Protein AF-A0A7S1WUX8-F1 (afdb_monomer_lite)

Organism: Alexandrium catenella (NCBI:txid2925)

Sequence (246 aa):
AGARGAMVTLDRIAGTPSLVGKAGLIGLMDSGLWVPISPKTSSPGWDSFGYQMRSAMLLANTSDLASQECQEKYPGAERWKCLMGAYRLPFIRSPYFLVHSQYDIFALSMNLWGHYWSSHKLSPEDLLWAETYRKMVVRYLPEPASNSGKVVYSPAAYFHCICTVPDFWRMTADRIGLADSLRHWLTAPETESRRIYEKCEGFDCGSRAKVMVRSLRALPEAEVEEQAEPVRTNRSYASRSPAM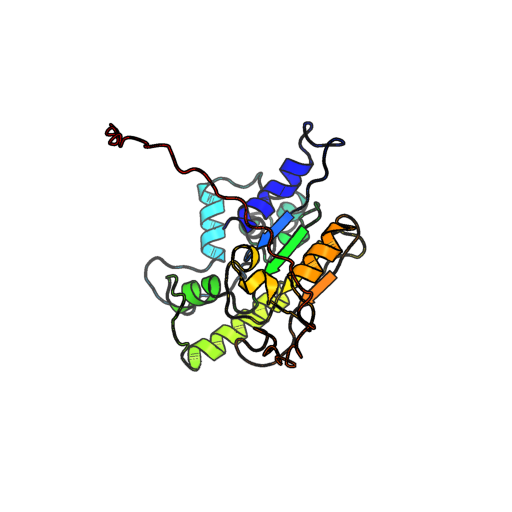WV

Foldseek 3Di:
DVLLVCLLCQLVVCPDPVDVVPHAGEAEHFQAAFFQDFFPDPPPPAGHPLVVLLVCCVPVVCLVSADPVLCVVQDDSRSSLCSHNLRVVVVRQGAYEYEHELQAQQNLCCRHHVDRDLDDDADPVSQVVSVVSSVRVVVSQDQWDAQRLYEYAYFLANYGDCVPDPQLQFADFPNDRNVNVVVVSVVPSRGDGDYTHHDDDGHRPGRGDPPPCPPPPDPPPDDPPDDDDDDDDDDDDDDDDDDDDD

InterPro domains:
  IPR004963 Pectinacetylesterase/NOTUM [PF03283] (1-189)

Radius of gyration: 22.73 Å; chains: 1; bounding box: 55×72×45 Å

Secondary structure (DSSP, 8-state):
-HHHHHHHHHHHHHT-TTTTTT----EEEES-----PPPS---TT---HHHHHHHHHHHHTGGGSS-HHHHHHS-GGGGGGGGSHHHHGGG--S-EEEE--TT-HHHHHHHHHSS--TTPPPPHHHHHHHHHHHHHHHHHS--PPTTS-EEEEE---S-S-GGGSGGGGT-EETTEEHHHHHHHHHHSTTT--EEEE----STTTTS---------------------------------PPPPP-

Structure (mmCIF, N/CA/C/O backbone):
data_AF-A0A7S1WUX8-F1
#
_entry.id   AF-A0A7S1WUX8-F1
#
loop_
_atom_site.group_PDB
_atom_site.id
_atom_site.type_symbol
_atom_site.label_atom_id
_atom_site.label_alt_id
_atom_site.label_comp_id
_atom_site.label_asym_id
_atom_site.label_entity_id
_atom_site.label_seq_id
_atom_site.pdbx_PDB_ins_code
_atom_site.Cartn_x
_atom_site.Cartn_y
_atom_site.Cartn_z
_atom_site.occupancy
_atom_site.B_iso_or_equiv
_atom_site.auth_seq_id
_atom_site.auth_comp_id
_atom_site.auth_asym_id
_atom_site.auth_atom_id
_atom_site.pdbx_PDB_model_num
ATOM 1 N N . ALA A 1 1 ? -7.435 -0.632 -5.938 1.00 89.00 1 ALA A N 1
ATOM 2 C CA . ALA A 1 1 ? -8.410 0.447 -5.629 1.00 89.00 1 ALA A CA 1
ATOM 3 C C . ALA A 1 1 ? -9.181 0.174 -4.336 1.00 89.00 1 ALA A C 1
ATOM 5 O O . ALA A 1 1 ? -9.207 1.057 -3.490 1.00 89.00 1 ALA A O 1
ATOM 6 N N . GLY A 1 2 ? -9.737 -1.033 -4.142 1.00 94.75 2 GLY A N 1
ATOM 7 C CA . GLY A 1 2 ? -10.491 -1.397 -2.930 1.00 94.75 2 GLY A CA 1
ATOM 8 C C . GLY A 1 2 ? -9.775 -1.084 -1.609 1.00 94.75 2 GLY A C 1
ATOM 9 O O . GLY A 1 2 ? -10.345 -0.405 -0.764 1.00 94.75 2 GLY A O 1
ATOM 10 N N . ALA A 1 3 ? -8.492 -1.445 -1.475 1.00 96.69 3 ALA A N 1
ATOM 11 C CA . ALA A 1 3 ? -7.711 -1.122 -0.277 1.00 96.69 3 ALA A CA 1
ATOM 12 C C . ALA A 1 3 ? -7.622 0.383 0.027 1.00 96.69 3 ALA A C 1
ATOM 14 O O . ALA A 1 3 ? -7.654 0.765 1.189 1.00 96.69 3 ALA A O 1
ATOM 15 N N . ARG A 1 4 ? -7.574 1.255 -0.990 1.00 92.75 4 ARG A N 1
ATOM 16 C CA . ARG A 1 4 ? -7.616 2.710 -0.765 1.00 92.75 4 ARG A CA 1
ATOM 17 C C . ARG A 1 4 ? -8.984 3.168 -0.274 1.00 92.75 4 ARG A C 1
ATOM 19 O O . ARG A 1 4 ? -9.052 4.003 0.616 1.00 92.75 4 ARG A O 1
ATOM 26 N N . GLY A 1 5 ? -10.056 2.593 -0.823 1.00 92.62 5 GLY A N 1
ATOM 27 C CA . GLY A 1 5 ? -11.412 2.807 -0.316 1.00 92.62 5 GLY A CA 1
ATOM 28 C C . GLY A 1 5 ? -11.514 2.442 1.165 1.00 92.62 5 GLY A C 1
ATOM 29 O O . GLY A 1 5 ? -12.015 3.234 1.957 1.00 92.62 5 GLY A O 1
ATOM 30 N N . ALA A 1 6 ? -10.941 1.303 1.562 1.00 95.44 6 ALA A N 1
ATOM 31 C CA . ALA A 1 6 ? -10.848 0.918 2.968 1.00 95.44 6 ALA A CA 1
ATOM 32 C C . ALA A 1 6 ? -10.035 1.936 3.791 1.00 95.44 6 ALA A C 1
ATOM 34 O O . ALA A 1 6 ? -10.516 2.391 4.821 1.00 95.44 6 ALA A O 1
ATOM 35 N N . MET A 1 7 ? -8.858 2.375 3.325 1.00 94.75 7 MET A N 1
ATOM 36 C CA . MET A 1 7 ? -8.016 3.351 4.047 1.00 94.75 7 MET A CA 1
ATOM 37 C C . MET A 1 7 ? -8.729 4.667 4.386 1.00 94.75 7 MET A C 1
ATOM 39 O O . MET A 1 7 ? -8.432 5.279 5.411 1.00 94.75 7 MET A O 1
ATOM 43 N N . VAL A 1 8 ? -9.645 5.121 3.529 1.00 91.62 8 VAL A N 1
ATOM 44 C CA . VAL A 1 8 ? -10.363 6.389 3.733 1.00 91.62 8 VAL A CA 1
ATOM 45 C C . VAL A 1 8 ? -11.709 6.228 4.444 1.00 91.62 8 VAL A C 1
ATOM 47 O O . VAL A 1 8 ? -12.262 7.210 4.925 1.00 91.62 8 VAL A O 1
ATOM 50 N N . THR A 1 9 ? -12.241 5.007 4.543 1.00 93.31 9 THR A N 1
ATOM 51 C CA . THR A 1 9 ? -13.557 4.753 5.160 1.00 93.31 9 THR A CA 1
ATOM 52 C C . THR A 1 9 ? -13.485 4.027 6.498 1.00 93.31 9 THR A C 1
ATOM 54 O O . THR A 1 9 ? -14.397 4.193 7.305 1.00 93.31 9 THR A O 1
ATOM 57 N N . LEU A 1 10 ? -12.417 3.271 6.771 1.00 95.75 10 LEU A N 1
ATOM 58 C CA . LEU A 1 10 ? -12.322 2.371 7.924 1.00 95.75 10 LEU A CA 1
ATOM 59 C C . LEU A 1 10 ? -12.599 3.082 9.256 1.00 95.75 10 LEU A C 1
ATOM 61 O O . LEU A 1 10 ? -13.521 2.693 9.968 1.00 95.75 10 LEU A O 1
ATOM 65 N N . ASP A 1 11 ? -11.878 4.169 9.550 1.00 95.06 11 ASP A N 1
ATOM 66 C CA . ASP A 1 11 ? -12.044 4.914 10.808 1.00 95.06 11 ASP A CA 1
ATOM 67 C C . ASP A 1 11 ? -13.462 5.504 10.951 1.00 95.06 11 ASP A C 1
ATOM 69 O O . ASP A 1 11 ? -14.019 5.566 12.049 1.00 95.06 11 ASP A O 1
ATOM 73 N N . ARG A 1 12 ? -14.067 5.937 9.835 1.00 93.56 12 ARG A N 1
ATOM 74 C CA . ARG A 1 12 ? -15.426 6.498 9.812 1.00 93.56 12 ARG A CA 1
ATOM 75 C C . ARG A 1 12 ? -16.470 5.424 10.102 1.00 93.56 12 ARG A C 1
ATOM 77 O O . ARG A 1 12 ? -17.393 5.660 10.879 1.00 93.56 12 ARG A O 1
ATOM 84 N N . ILE A 1 13 ? -16.323 4.249 9.495 1.00 94.88 13 ILE A N 1
ATOM 85 C CA . ILE A 1 13 ? -17.216 3.114 9.740 1.00 94.88 13 ILE A CA 1
ATOM 86 C C . ILE A 1 13 ? -17.061 2.655 11.197 1.00 94.88 13 ILE A C 1
ATOM 88 O O . ILE A 1 13 ? -18.071 2.500 11.879 1.00 94.88 13 ILE A O 1
ATOM 92 N N . ALA A 1 14 ? -15.832 2.551 11.719 1.00 94.75 14 ALA A N 1
ATOM 93 C CA . ALA A 1 14 ? -15.575 2.152 13.108 1.00 94.75 14 ALA A CA 1
ATOM 94 C C . ALA A 1 14 ? -16.252 3.084 14.125 1.00 94.75 14 ALA A C 1
ATOM 96 O O . ALA A 1 14 ? -16.771 2.626 15.139 1.00 94.75 14 ALA A O 1
ATOM 97 N N . GLY A 1 15 ? -16.286 4.389 13.837 1.00 93.31 15 GLY A N 1
ATOM 98 C CA . GLY A 1 15 ? -16.935 5.394 14.681 1.00 93.31 15 GLY A CA 1
ATOM 99 C C . GLY A 1 15 ? -18.455 5.501 14.518 1.00 93.31 15 GLY A C 1
ATOM 100 O O . GLY A 1 15 ? -19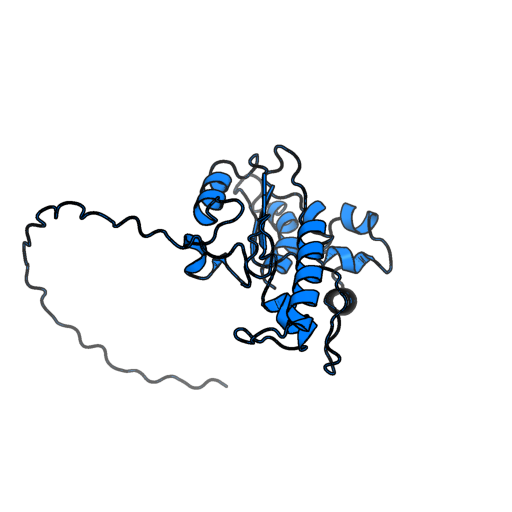.069 6.358 15.152 1.00 93.31 15 GLY A O 1
ATOM 101 N N . THR A 1 16 ? -19.088 4.688 13.667 1.00 95.12 16 THR A N 1
ATOM 102 C CA . THR A 1 16 ? -20.532 4.804 13.423 1.00 95.12 16 THR A CA 1
ATOM 103 C C . THR A 1 16 ? -21.327 4.293 14.637 1.00 95.12 16 THR A C 1
ATOM 105 O O . THR A 1 16 ? -21.089 3.166 15.078 1.00 95.12 16 THR A O 1
ATOM 108 N N . PRO A 1 17 ? -22.331 5.040 15.153 1.00 96.44 17 PRO A N 1
ATOM 109 C CA . PRO A 1 17 ? -23.102 4.644 16.342 1.00 96.44 17 PRO A CA 1
ATOM 110 C C . PRO A 1 17 ? -23.783 3.269 16.251 1.00 96.44 17 PRO A C 1
ATOM 112 O O . PRO A 1 17 ? -24.081 2.640 17.264 1.00 96.44 17 PRO A O 1
ATOM 115 N N . SER A 1 18 ? -24.044 2.782 15.036 1.00 95.06 18 SER A N 1
ATOM 116 C CA . SER A 1 18 ? -24.612 1.453 14.808 1.00 95.06 18 SER A CA 1
ATOM 117 C C . SER A 1 18 ? -23.628 0.304 15.050 1.00 95.06 18 SER A C 1
ATOM 119 O O . SER A 1 18 ? -24.087 -0.826 15.187 1.00 95.06 18 SER A O 1
ATOM 121 N N . LEU A 1 19 ? -22.318 0.567 15.102 1.00 95.00 19 LEU A N 1
ATOM 122 C CA . LEU A 1 19 ? -21.263 -0.440 15.276 1.00 95.00 19 LEU A CA 1
ATOM 123 C C . LEU A 1 19 ? -20.529 -0.319 16.614 1.00 95.00 19 LEU A C 1
ATOM 125 O O . LEU A 1 19 ? -20.135 -1.340 17.177 1.00 95.00 19 LEU A O 1
ATOM 129 N N . VAL A 1 20 ? -20.385 0.899 17.148 1.00 94.69 20 VAL A N 1
ATOM 130 C CA . VAL A 1 20 ? -19.688 1.145 18.421 1.00 94.69 20 VAL A CA 1
ATOM 131 C C . VAL A 1 20 ? -20.291 0.294 19.546 1.00 94.69 20 VAL A C 1
ATOM 133 O O . VAL A 1 20 ? -21.493 0.344 19.808 1.00 94.69 20 VAL A O 1
ATOM 136 N N . GLY A 1 21 ? -19.443 -0.514 20.194 1.00 93.88 21 GLY A N 1
ATOM 137 C CA . GLY A 1 21 ? -19.822 -1.428 21.281 1.00 93.88 21 GLY A CA 1
ATOM 138 C C . GLY A 1 21 ? -20.602 -2.677 20.849 1.00 93.88 21 GLY A C 1
ATOM 139 O O . GLY A 1 21 ? -20.977 -3.475 21.701 1.00 93.88 21 GLY A O 1
ATOM 140 N N . LYS A 1 22 ? -20.857 -2.853 19.546 1.00 96.38 22 LYS A N 1
ATOM 141 C CA . LYS A 1 22 ? -21.664 -3.956 18.994 1.00 96.38 22 LYS A CA 1
ATOM 142 C C . LYS A 1 22 ? -20.862 -4.897 18.104 1.00 96.38 22 LYS A C 1
ATOM 144 O O . LYS A 1 22 ? -21.165 -6.084 18.056 1.00 96.38 22 LYS A O 1
ATOM 149 N N . ALA A 1 23 ? -19.858 -4.380 17.402 1.00 94.81 23 ALA A N 1
ATOM 150 C CA . ALA A 1 23 ? -18.961 -5.167 16.568 1.00 94.81 23 ALA A CA 1
ATOM 151 C C . ALA A 1 23 ? -17.556 -4.553 16.555 1.00 94.81 23 ALA A C 1
ATOM 153 O O . ALA A 1 23 ? -17.409 -3.331 16.587 1.00 94.81 23 ALA A O 1
ATOM 154 N N . GLY A 1 24 ? -16.534 -5.406 16.471 1.00 92.06 24 GLY A N 1
ATOM 155 C CA . GLY A 1 24 ? -15.181 -4.975 16.124 1.00 92.06 24 GLY A CA 1
ATOM 156 C C . GLY A 1 24 ? -15.079 -4.712 14.623 1.00 92.06 24 GLY A C 1
ATOM 157 O O . GLY A 1 24 ? -15.634 -5.469 13.823 1.00 92.06 24 GLY A O 1
ATOM 158 N N . LEU A 1 25 ? -14.374 -3.648 14.234 1.00 96.00 25 LEU A N 1
ATOM 159 C CA . LEU A 1 25 ? -14.081 -3.349 12.835 1.00 96.00 25 LEU A CA 1
ATOM 160 C C . LEU A 1 25 ? -12.572 -3.346 12.612 1.00 96.00 25 LEU A C 1
ATOM 162 O O . LEU A 1 25 ? -11.848 -2.564 13.221 1.00 96.00 25 LEU A O 1
ATOM 166 N N . ILE A 1 26 ? -12.130 -4.181 11.678 1.00 97.56 26 ILE A N 1
ATOM 167 C CA . ILE A 1 26 ? -10.730 -4.324 11.284 1.00 97.56 26 ILE A CA 1
ATOM 168 C C . ILE A 1 26 ? -10.604 -4.146 9.769 1.00 97.56 26 ILE A C 1
ATOM 170 O O . ILE A 1 26 ? -11.535 -4.446 9.019 1.00 97.56 26 ILE A O 1
ATOM 174 N N . GLY A 1 27 ? -9.460 -3.653 9.300 1.00 97.94 27 GLY A N 1
ATOM 175 C CA . GLY A 1 27 ? -9.193 -3.470 7.872 1.00 97.94 27 GLY A CA 1
ATOM 176 C C . GLY A 1 27 ? -8.309 -4.568 7.288 1.00 97.94 27 GLY A C 1
ATOM 177 O O . GLY A 1 27 ? -7.220 -4.799 7.791 1.00 97.94 27 GLY A O 1
ATOM 178 N N . LEU A 1 28 ? -8.706 -5.183 6.172 1.00 98.19 28 LEU A N 1
ATOM 179 C CA . LEU A 1 28 ? -7.800 -5.966 5.322 1.00 98.19 28 LEU A CA 1
ATOM 180 C C . LEU A 1 28 ? -7.530 -5.180 4.037 1.00 98.19 28 LEU A C 1
ATOM 182 O O . LEU A 1 28 ? -8.443 -4.907 3.259 1.00 98.19 28 LEU A O 1
ATOM 186 N N . MET A 1 29 ? -6.279 -4.782 3.824 1.00 98.25 29 MET A N 1
ATOM 187 C CA . MET A 1 29 ? -5.880 -3.881 2.743 1.00 98.25 29 MET A CA 1
ATOM 188 C C . MET A 1 29 ? -4.890 -4.580 1.819 1.00 98.25 29 MET A C 1
ATOM 190 O O . MET A 1 29 ? -3.722 -4.711 2.154 1.00 98.25 29 MET A O 1
ATOM 194 N N . ASP A 1 30 ? -5.339 -4.988 0.637 1.00 98.44 30 ASP A N 1
ATOM 195 C CA . ASP A 1 30 ? -4.503 -5.665 -0.359 1.00 98.44 30 ASP A CA 1
ATOM 196 C C . ASP A 1 30 ? -4.099 -4.729 -1.512 1.00 98.44 30 ASP A C 1
ATOM 198 O O . ASP A 1 30 ? -4.927 -4.007 -2.079 1.00 98.44 30 ASP A O 1
ATOM 202 N N . SER A 1 31 ? -2.809 -4.711 -1.847 1.00 97.81 31 SER A N 1
ATOM 203 C CA . SER A 1 31 ? -2.221 -3.899 -2.919 1.00 97.81 31 SER A CA 1
ATOM 204 C C . SER A 1 31 ? -2.528 -2.388 -2.805 1.00 97.81 31 SER A C 1
ATOM 206 O O . SER A 1 31 ? -2.717 -1.681 -3.799 1.00 97.81 31 SER A O 1
ATOM 208 N N . GLY A 1 32 ? -2.571 -1.864 -1.572 1.00 96.19 32 GLY A N 1
ATOM 209 C CA . GLY A 1 32 ? -3.036 -0.499 -1.285 1.00 96.19 32 GLY A CA 1
ATOM 210 C C . GLY A 1 32 ? -1.984 0.609 -1.135 1.00 96.19 32 GLY A C 1
ATOM 211 O O . GLY A 1 32 ? -2.376 1.774 -1.126 1.00 96.19 32 GLY A O 1
ATOM 212 N N . LEU A 1 33 ? -0.687 0.294 -1.002 1.00 97.12 33 LEU A N 1
ATOM 213 C CA . LEU A 1 33 ? 0.320 1.267 -0.545 1.00 97.12 33 LEU A CA 1
ATOM 214 C C . LEU A 1 33 ? 0.519 2.444 -1.508 1.00 97.12 33 LEU A C 1
ATOM 216 O O . LEU A 1 33 ? 0.485 3.568 -1.035 1.00 97.12 33 LEU A O 1
ATOM 220 N N . TRP A 1 34 ? 0.700 2.191 -2.813 1.00 94.62 34 TRP A N 1
ATOM 221 C CA . TRP A 1 34 ? 0.988 3.181 -3.876 1.00 94.62 34 TRP A CA 1
ATOM 222 C C . TRP A 1 34 ? 1.988 4.280 -3.467 1.00 94.62 34 TRP A C 1
ATOM 224 O O . TRP A 1 34 ? 1.681 5.191 -2.706 1.00 94.62 34 TRP A O 1
ATOM 234 N N . VAL A 1 35 ? 3.188 4.247 -4.042 1.00 96.94 35 VAL A N 1
ATOM 235 C CA . VAL A 1 35 ? 4.284 5.157 -3.675 1.00 96.94 35 VAL A CA 1
ATOM 236 C C . VAL A 1 35 ? 4.429 6.343 -4.641 1.00 96.94 35 VAL A C 1
ATOM 238 O O . VAL A 1 35 ? 4.062 6.221 -5.813 1.00 96.94 35 VAL A O 1
ATOM 241 N N . PRO A 1 36 ? 4.955 7.494 -4.179 1.00 95.31 36 PRO A N 1
ATOM 242 C CA . PRO A 1 36 ? 5.107 8.722 -4.969 1.00 95.31 36 PRO A CA 1
ATOM 243 C C . PRO A 1 36 ? 6.309 8.639 -5.924 1.00 95.31 36 PRO A C 1
ATOM 245 O O . PRO A 1 36 ? 7.295 9.352 -5.754 1.00 95.31 36 PRO A O 1
ATOM 248 N N . ILE A 1 37 ? 6.264 7.712 -6.884 1.00 95.00 37 ILE A N 1
ATOM 249 C CA . ILE A 1 37 ? 7.322 7.521 -7.884 1.00 95.00 37 ILE A CA 1
ATOM 250 C C . ILE A 1 37 ? 6.982 8.268 -9.173 1.00 95.00 37 ILE A C 1
ATOM 252 O O . ILE A 1 37 ? 5.814 8.330 -9.567 1.00 95.00 37 ILE A O 1
ATOM 256 N N . SER A 1 38 ? 8.000 8.815 -9.834 1.00 95.06 38 SER A N 1
ATOM 257 C CA . SER A 1 38 ? 7.852 9.329 -11.194 1.00 95.06 38 SER A CA 1
ATOM 258 C C . SER A 1 38 ? 7.746 8.158 -12.178 1.00 95.06 38 SER A C 1
ATOM 260 O O . SER A 1 38 ? 8.583 7.252 -12.112 1.00 95.06 38 SER A O 1
ATOM 262 N N . PRO A 1 39 ? 6.752 8.147 -13.082 1.00 95.81 39 PRO A N 1
ATOM 263 C CA . PRO A 1 39 ? 6.650 7.115 -14.104 1.00 95.81 39 PRO A CA 1
ATOM 264 C C . PRO A 1 39 ? 7.865 7.155 -15.042 1.00 95.81 39 PRO A C 1
ATOM 266 O O . PRO A 1 39 ? 8.431 8.219 -15.288 1.00 95.81 39 PRO A O 1
ATOM 269 N N . LYS A 1 40 ? 8.255 5.992 -15.575 1.00 95.56 40 LYS A N 1
ATOM 270 C CA . LYS A 1 40 ? 9.240 5.878 -16.664 1.00 95.56 40 LYS A CA 1
ATOM 271 C C . LYS A 1 40 ? 8.591 6.153 -18.023 1.00 95.56 40 LYS A C 1
ATOM 273 O O . LYS A 1 40 ? 9.237 6.671 -18.927 1.00 95.56 40 LYS A O 1
ATOM 278 N N . THR A 1 41 ? 7.322 5.777 -18.171 1.00 92.94 41 THR A N 1
ATOM 279 C CA . THR A 1 41 ? 6.578 5.920 -19.422 1.00 92.94 41 THR A CA 1
ATOM 280 C C . THR A 1 41 ? 6.334 7.380 -19.807 1.00 92.94 41 THR A C 1
ATOM 282 O O . THR A 1 41 ? 6.134 8.235 -18.946 1.00 92.94 41 THR A O 1
ATOM 285 N N . SER A 1 42 ? 6.262 7.632 -21.114 1.00 91.38 42 SER A N 1
ATOM 286 C CA . SER A 1 42 ? 5.742 8.862 -21.721 1.00 91.38 42 SER A CA 1
ATOM 287 C C . SER A 1 42 ? 4.370 8.658 -22.380 1.00 91.38 42 SER A C 1
ATOM 289 O O . SER A 1 42 ? 3.945 9.485 -23.188 1.00 91.38 42 SER A O 1
ATOM 291 N N . SER A 1 43 ? 3.680 7.551 -22.067 1.00 91.62 43 SER A N 1
ATOM 292 C CA . SER A 1 43 ? 2.370 7.224 -22.634 1.00 91.62 43 SER A CA 1
ATOM 293 C C . SER A 1 43 ? 1.380 8.387 -22.465 1.00 91.62 43 SER A C 1
ATOM 295 O O . SER A 1 43 ? 1.155 8.835 -21.335 1.00 91.62 43 SER A O 1
ATOM 297 N N . PRO A 1 44 ? 0.754 8.871 -23.557 1.00 89.69 44 PRO A N 1
ATOM 298 C CA . PRO A 1 44 ? -0.216 9.956 -23.487 1.00 89.69 44 PRO A CA 1
ATOM 299 C C . PRO A 1 44 ? -1.361 9.633 -22.524 1.00 89.69 44 PRO A C 1
ATOM 301 O O . PRO A 1 44 ? -1.922 8.539 -22.557 1.00 89.69 44 PRO A O 1
ATOM 304 N N . GLY A 1 45 ? -1.723 10.594 -21.674 1.00 84.44 45 GLY A N 1
ATOM 305 C CA . GLY A 1 45 ? -2.830 10.447 -20.724 1.00 84.44 45 GLY A CA 1
ATOM 306 C C . GLY A 1 45 ? -2.504 9.649 -19.457 1.00 84.44 45 GLY A C 1
ATOM 307 O O . GLY A 1 45 ? -3.376 9.521 -18.598 1.00 84.44 45 GLY A O 1
ATOM 308 N N . TRP A 1 46 ? -1.271 9.154 -19.298 1.00 91.44 46 TRP A N 1
ATOM 309 C CA . TRP A 1 46 ? -0.802 8.597 -18.032 1.00 91.44 46 TRP A CA 1
ATOM 310 C C . TRP A 1 46 ? 0.099 9.582 -17.284 1.00 91.44 46 TRP A C 1
ATOM 312 O O . TRP A 1 46 ? 1.042 10.135 -17.842 1.00 91.44 46 TRP A O 1
ATOM 322 N N . ASP A 1 47 ? -0.162 9.742 -15.989 1.00 92.25 47 ASP A N 1
ATOM 323 C CA . ASP A 1 47 ? 0.688 10.482 -15.057 1.00 92.25 47 ASP A CA 1
ATOM 324 C C . ASP A 1 47 ? 0.888 9.638 -13.787 1.00 92.25 47 ASP A C 1
ATOM 326 O O . ASP A 1 47 ? 0.170 8.669 -13.526 1.00 92.25 47 ASP A O 1
ATOM 330 N N . SER A 1 48 ? 1.861 10.025 -12.972 1.00 92.81 48 SER A N 1
ATOM 331 C CA . SER A 1 48 ? 2.148 9.490 -11.648 1.00 92.81 48 SER A CA 1
ATOM 332 C C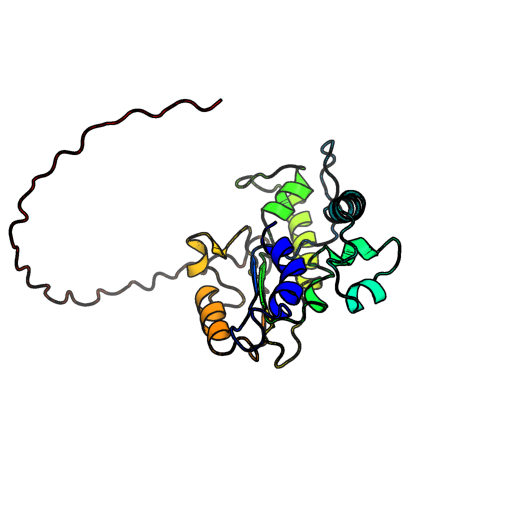 . SER A 1 48 ? 0.895 9.274 -10.792 1.00 92.81 48 SER A C 1
ATOM 334 O O . SER A 1 48 ? -0.080 10.033 -10.824 1.00 92.81 48 SER A O 1
ATOM 336 N N . PHE A 1 49 ? 0.955 8.279 -9.905 1.00 93.88 49 PHE A N 1
ATOM 337 C CA . PHE A 1 49 ? -0.099 8.079 -8.909 1.00 93.88 49 PHE A CA 1
ATOM 338 C C . PHE A 1 49 ? -0.317 9.318 -8.033 1.00 93.88 49 PHE A C 1
ATOM 340 O O . PHE A 1 49 ? -1.449 9.598 -7.650 1.00 93.88 49 PHE A O 1
ATOM 347 N N . GLY A 1 50 ? 0.739 10.087 -7.744 1.00 93.44 50 GLY A N 1
ATOM 348 C CA . GLY A 1 50 ? 0.624 11.342 -6.999 1.00 93.44 50 GLY A CA 1
ATOM 349 C C . GLY A 1 50 ? -0.208 12.393 -7.737 1.00 93.44 50 GLY A C 1
ATOM 350 O O . GLY A 1 50 ? -1.075 13.023 -7.132 1.00 93.44 50 GLY A O 1
ATOM 351 N N . TYR A 1 51 ? -0.015 12.543 -9.051 1.00 94.12 51 TYR A N 1
ATOM 352 C CA . TYR A 1 51 ? -0.876 13.396 -9.871 1.00 94.12 51 TYR A CA 1
ATOM 353 C C . TYR A 1 51 ? -2.328 12.919 -9.850 1.00 94.12 51 TYR A C 1
ATOM 355 O O . TYR A 1 51 ? -3.224 13.714 -9.588 1.00 94.12 51 TYR A O 1
ATOM 363 N N . GLN A 1 52 ? -2.570 11.618 -10.016 1.00 92.75 52 GLN A N 1
ATOM 364 C CA . GLN A 1 52 ? -3.930 11.073 -9.966 1.00 92.75 52 GLN A CA 1
ATOM 365 C C . GLN A 1 52 ? -4.616 11.320 -8.619 1.00 92.75 52 GLN A C 1
ATOM 367 O O . GLN A 1 52 ? -5.805 11.624 -8.595 1.00 92.75 52 GLN A O 1
ATOM 372 N N . MET A 1 53 ? -3.892 11.232 -7.499 1.00 92.88 53 MET A N 1
ATOM 373 C CA . MET A 1 53 ? -4.449 11.551 -6.178 1.00 92.88 53 MET A CA 1
ATOM 374 C C . MET A 1 53 ? -4.754 13.045 -6.027 1.00 92.88 53 MET A C 1
ATOM 376 O O . MET A 1 53 ? -5.790 13.391 -5.462 1.00 92.88 53 MET A O 1
ATOM 380 N N . ARG A 1 54 ? -3.906 13.934 -6.566 1.00 92.75 54 ARG A N 1
ATOM 381 C CA . ARG A 1 54 ? -4.200 15.378 -6.636 1.00 92.75 54 ARG A CA 1
ATOM 382 C C . ARG A 1 54 ? -5.487 15.639 -7.406 1.00 92.75 54 ARG A C 1
ATOM 384 O O . ARG A 1 54 ? -6.382 16.303 -6.892 1.00 92.75 54 ARG A O 1
ATOM 391 N N . SER A 1 55 ? -5.602 15.061 -8.596 1.00 92.12 55 SER A N 1
ATOM 392 C CA . SER A 1 55 ? -6.780 15.210 -9.449 1.00 92.12 55 SER A CA 1
ATOM 393 C C . SER A 1 55 ? -8.034 14.629 -8.794 1.00 92.12 55 SER A C 1
ATOM 395 O O . SER A 1 55 ? -9.073 15.279 -8.789 1.00 92.12 55 SER A O 1
ATOM 397 N N . ALA A 1 56 ? -7.941 13.453 -8.165 1.00 89.69 56 ALA A N 1
ATOM 398 C CA . ALA A 1 56 ? -9.054 12.849 -7.434 1.00 89.69 56 ALA A CA 1
ATOM 399 C C . ALA A 1 56 ? -9.541 13.741 -6.283 1.00 89.69 56 ALA A C 1
ATOM 401 O O . ALA A 1 56 ? -10.747 13.908 -6.108 1.00 89.69 56 ALA A O 1
ATOM 402 N N . MET A 1 57 ? -8.618 14.356 -5.538 1.00 88.62 57 MET A N 1
ATOM 403 C CA . MET A 1 57 ? -8.973 15.275 -4.460 1.00 88.62 57 MET A CA 1
ATOM 404 C C . MET A 1 57 ? -9.730 16.506 -4.97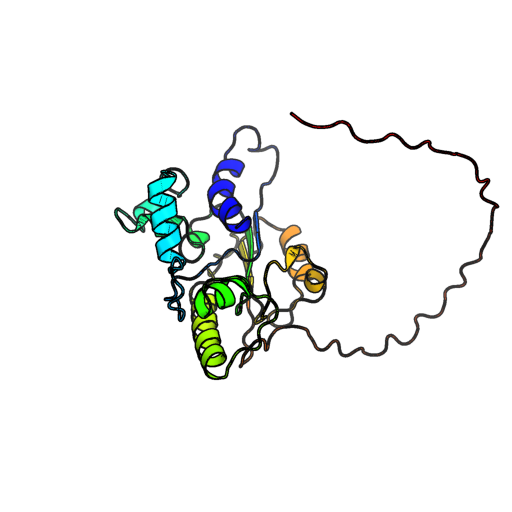6 1.00 88.62 57 MET A C 1
ATOM 406 O O . MET A 1 57 ? -10.724 16.907 -4.372 1.00 88.62 57 MET A O 1
ATOM 410 N N . LEU A 1 58 ? -9.276 17.086 -6.093 1.00 88.12 58 LEU A N 1
ATOM 411 C CA . LEU A 1 58 ? -9.914 18.249 -6.716 1.00 88.12 58 LEU A CA 1
ATOM 412 C C . LEU A 1 58 ? -11.309 17.921 -7.261 1.00 88.12 58 LEU A C 1
ATOM 414 O O . LEU A 1 58 ? -12.222 18.727 -7.115 1.00 88.12 58 LEU A O 1
ATOM 418 N N . LEU A 1 59 ? -11.480 16.743 -7.867 1.00 89.31 59 LEU A N 1
ATOM 419 C CA . LEU A 1 59 ? -12.737 16.347 -8.507 1.00 89.31 59 LEU A CA 1
ATOM 420 C C . LEU A 1 59 ? -13.815 15.918 -7.510 1.00 89.31 59 LEU A C 1
ATOM 422 O O . LEU A 1 59 ? -14.982 16.248 -7.694 1.00 89.31 59 LEU A O 1
ATOM 426 N N . ALA A 1 60 ? -13.446 15.164 -6.474 1.00 84.50 60 ALA A N 1
ATOM 427 C CA . ALA A 1 60 ? -14.412 14.548 -5.564 1.00 84.50 60 ALA A CA 1
ATOM 428 C C . ALA A 1 60 ? -14.575 15.292 -4.227 1.00 84.50 60 ALA A C 1
ATOM 430 O O . ALA A 1 60 ? -15.330 14.832 -3.377 1.00 84.50 60 ALA A O 1
ATOM 431 N N . ASN A 1 61 ? -13.878 16.419 -4.028 1.00 81.62 61 ASN A N 1
ATOM 432 C CA . ASN A 1 61 ? -13.846 17.172 -2.769 1.00 81.62 61 ASN A CA 1
ATOM 433 C C . ASN A 1 61 ? -13.688 16.261 -1.537 1.00 81.62 61 ASN A C 1
ATOM 435 O O . ASN A 1 61 ? -14.437 16.336 -0.567 1.00 81.62 61 ASN A O 1
ATOM 439 N N . THR A 1 62 ? -12.686 15.386 -1.568 1.00 80.12 62 THR A N 1
ATOM 440 C CA . THR A 1 62 ? -12.458 14.355 -0.540 1.00 80.12 62 THR A CA 1
ATOM 441 C C . THR A 1 62 ? -11.815 14.905 0.736 1.00 80.12 62 THR A C 1
ATOM 443 O O . THR A 1 62 ? -11.059 14.203 1.411 1.00 80.12 62 THR A O 1
ATOM 446 N N . SER A 1 63 ? -12.021 16.188 1.033 1.00 74.62 63 SER A N 1
ATOM 447 C CA . SER A 1 63 ? -11.381 16.864 2.162 1.00 74.62 63 SER A CA 1
ATOM 448 C C . SER A 1 63 ? -11.846 16.289 3.504 1.00 74.62 63 SER A C 1
ATOM 450 O O . SER A 1 63 ? -11.093 16.314 4.468 1.00 74.62 63 SER A O 1
ATOM 452 N N . ASP A 1 64 ? -13.055 15.731 3.564 1.00 80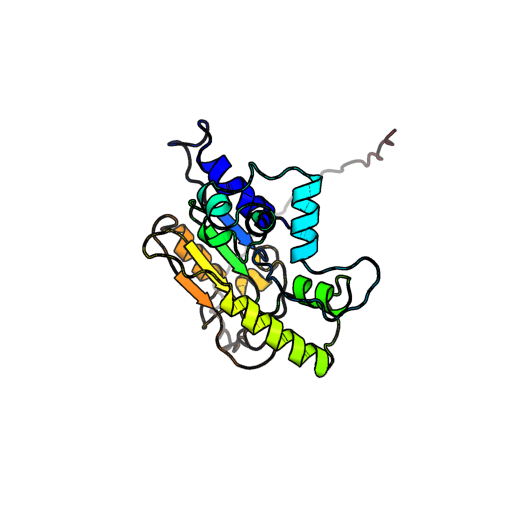.69 64 ASP A N 1
ATOM 453 C CA . ASP A 1 64 ? -13.644 15.094 4.746 1.00 80.69 64 ASP A CA 1
ATOM 454 C C . ASP A 1 64 ? -13.230 13.620 4.930 1.00 80.69 64 ASP A C 1
ATOM 456 O O . ASP A 1 64 ? -13.459 13.040 5.990 1.00 80.69 64 ASP A O 1
ATOM 460 N N . LEU A 1 65 ? -12.609 13.003 3.917 1.00 82.19 65 LEU A N 1
ATOM 461 C CA . LEU A 1 65 ? -12.174 11.600 3.955 1.00 82.19 65 LEU A CA 1
ATOM 462 C C . LEU A 1 65 ? -10.825 11.399 4.667 1.00 82.19 65 LEU A C 1
ATOM 464 O O . LEU A 1 65 ? -10.454 10.278 5.024 1.00 82.19 65 LEU A O 1
ATOM 468 N N . ALA A 1 66 ? -10.065 12.477 4.854 1.00 83.56 66 ALA A N 1
ATOM 469 C CA . ALA A 1 66 ? -8.792 12.464 5.559 1.00 83.56 66 ALA A CA 1
ATOM 470 C C . ALA A 1 66 ? -8.997 12.747 7.051 1.00 83.56 66 ALA A C 1
ATOM 472 O O . ALA A 1 66 ? -9.745 13.655 7.410 1.00 83.56 66 ALA A O 1
ATOM 473 N N . SER A 1 67 ? -8.285 12.030 7.926 1.00 89.81 67 SER A N 1
ATOM 474 C CA . SER A 1 67 ? -8.284 12.364 9.355 1.00 89.81 67 SER A CA 1
ATOM 475 C C . SER A 1 67 ? -7.709 13.768 9.581 1.00 89.81 67 SER A C 1
ATOM 477 O O . SER A 1 67 ? -6.884 14.239 8.790 1.00 89.81 67 SER A O 1
ATOM 479 N N . GLN A 1 68 ? -8.130 14.430 10.659 1.00 92.44 68 GLN A N 1
ATOM 480 C CA . GLN A 1 68 ? -7.658 15.774 10.992 1.00 92.44 68 GLN A CA 1
ATOM 481 C C . GLN A 1 68 ? -6.128 15.811 11.123 1.00 92.44 68 GLN A C 1
ATOM 483 O O . GLN A 1 68 ? -5.483 16.685 10.553 1.00 92.44 68 GLN A O 1
ATOM 488 N N . GLU A 1 69 ? -5.536 14.800 11.756 1.0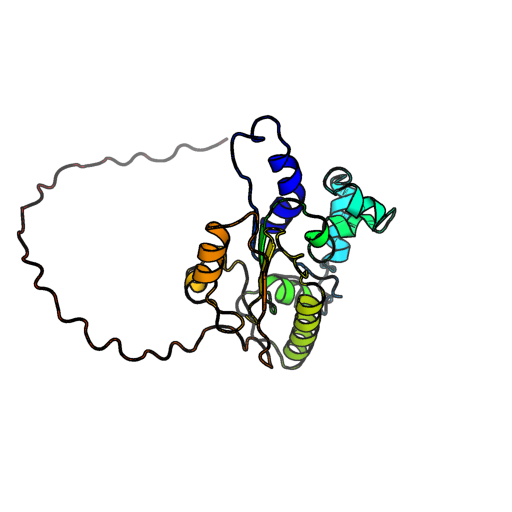0 94.88 69 GLU A N 1
ATOM 489 C CA . GLU A 1 69 ? -4.089 14.686 11.956 1.00 94.88 69 GLU A CA 1
ATOM 490 C C . GLU A 1 69 ? -3.332 14.604 10.620 1.00 94.88 69 GLU A C 1
ATOM 492 O O . GLU A 1 69 ? -2.262 15.193 10.458 1.00 94.88 69 GLU A O 1
ATOM 497 N N . CYS A 1 70 ? -3.895 13.905 9.627 1.00 95.12 70 CYS A N 1
ATOM 498 C CA . CYS A 1 70 ? -3.303 13.848 8.293 1.00 95.12 70 CYS A CA 1
ATOM 499 C C . CYS A 1 70 ? -3.379 15.210 7.589 1.00 95.12 70 CYS A C 1
ATOM 501 O O . CYS A 1 70 ? -2.408 15.641 6.965 1.00 95.12 70 CYS A O 1
ATOM 503 N N . GLN A 1 71 ? -4.515 15.903 7.704 1.00 93.62 71 GLN A N 1
ATOM 504 C CA . GLN A 1 71 ? -4.712 17.223 7.100 1.00 93.62 71 GLN A CA 1
ATOM 505 C C . GLN A 1 71 ? -3.810 18.290 7.725 1.00 93.62 71 GLN A C 1
ATOM 507 O O . GLN A 1 71 ? -3.302 19.155 7.013 1.00 93.62 71 GLN A O 1
ATOM 512 N N . GLU A 1 72 ? -3.586 18.214 9.036 1.00 95.81 72 GLU A N 1
ATOM 513 C CA . GLU A 1 72 ? -2.646 19.072 9.759 1.00 95.81 72 GLU A CA 1
ATOM 514 C C . GLU A 1 72 ? -1.200 18.783 9.347 1.00 95.81 72 GLU A C 1
ATOM 516 O O . GLU A 1 72 ? -0.413 19.711 9.162 1.00 95.81 72 GLU A O 1
ATOM 521 N N . LYS A 1 73 ? -0.847 17.507 9.128 1.00 97.31 73 LYS A N 1
ATOM 522 C CA . LYS A 1 73 ? 0.483 17.135 8.624 1.00 97.31 73 LYS A CA 1
ATOM 523 C C . LYS A 1 73 ? 0.723 17.611 7.191 1.00 97.31 73 LYS A C 1
ATOM 525 O O . LYS A 1 73 ? 1.847 17.996 6.862 1.00 97.31 73 LYS A O 1
ATOM 530 N N . TYR A 1 74 ? -0.299 17.546 6.341 1.00 96.06 74 TYR A N 1
ATOM 531 C CA . TYR A 1 74 ? -0.222 17.871 4.916 1.00 96.06 74 TYR A CA 1
ATOM 532 C C . TYR A 1 74 ? -1.257 18.940 4.532 1.00 96.06 74 TYR A C 1
ATOM 534 O O . TYR A 1 74 ? -2.259 18.631 3.883 1.00 96.06 74 TYR A O 1
ATOM 542 N N . PRO A 1 75 ? -1.035 20.210 4.916 1.00 94.38 75 PRO A N 1
ATOM 543 C CA . PRO A 1 75 ? -1.989 21.280 4.663 1.00 94.38 75 PRO A CA 1
ATOM 544 C C . PRO A 1 75 ? -1.961 21.772 3.206 1.00 94.38 75 PRO A C 1
ATOM 546 O O . PRO A 1 75 ? -1.037 21.508 2.433 1.00 94.38 75 PRO A O 1
ATOM 549 N N . GLY A 1 76 ? -2.987 22.543 2.834 1.00 92.12 76 GLY A N 1
ATOM 550 C CA . GLY A 1 76 ? -3.054 23.251 1.553 1.00 92.12 76 GLY A CA 1
ATOM 551 C C . GLY A 1 76 ? -2.975 22.329 0.333 1.00 92.12 76 GLY A C 1
ATOM 552 O O . GLY A 1 76 ? -3.709 21.345 0.236 1.00 92.12 76 GLY A O 1
ATOM 553 N N . ALA A 1 77 ? -2.072 22.655 -0.596 1.00 92.12 77 ALA A N 1
ATOM 554 C CA . ALA A 1 77 ? -1.886 21.923 -1.850 1.00 92.12 77 ALA A CA 1
ATOM 555 C C . ALA A 1 77 ? -1.375 20.484 -1.663 1.00 92.12 77 ALA A C 1
ATOM 557 O O . ALA A 1 77 ? -1.418 19.713 -2.613 1.00 92.12 77 ALA A O 1
ATOM 558 N N . GLU A 1 78 ? -0.923 20.106 -0.463 1.00 94.94 78 GLU A N 1
ATOM 559 C CA . GLU A 1 78 ? -0.363 18.781 -0.169 1.00 94.94 78 GLU A CA 1
ATOM 560 C C . GLU A 1 78 ? -1.387 17.795 0.405 1.00 94.94 78 GLU A C 1
ATOM 562 O O . GLU A 1 78 ? -1.072 16.618 0.587 1.00 94.94 78 GLU A O 1
ATOM 567 N N . ARG A 1 79 ? -2.632 18.231 0.637 1.00 93.12 79 ARG A N 1
ATOM 568 C CA . ARG A 1 79 ? -3.696 17.399 1.226 1.00 93.12 79 ARG A CA 1
ATOM 569 C C . ARG A 1 79 ? -3.979 16.106 0.456 1.00 93.12 79 ARG A C 1
ATOM 571 O O . ARG A 1 79 ? -4.410 15.125 1.057 1.00 93.12 79 ARG A O 1
ATOM 578 N N . TRP A 1 80 ? -3.678 16.059 -0.844 1.00 93.00 80 TRP A N 1
ATOM 579 C CA . TRP A 1 80 ? -3.804 14.851 -1.671 1.00 93.00 80 TRP A CA 1
ATOM 580 C C . TRP A 1 80 ? -3.007 13.665 -1.117 1.00 93.00 80 TRP A C 1
ATOM 582 O O . TRP A 1 80 ? -3.366 12.511 -1.356 1.00 93.00 80 TRP A O 1
ATOM 592 N N . LYS A 1 81 ? -1.942 13.927 -0.347 1.00 95.62 81 LYS A N 1
ATOM 593 C CA . LYS A 1 81 ? -1.154 12.892 0.328 1.00 95.62 81 LYS A CA 1
ATOM 594 C C . LYS A 1 81 ? -2.021 12.042 1.253 1.00 95.62 81 LYS A C 1
ATOM 596 O O . LYS A 1 81 ? -1.804 10.839 1.335 1.00 95.62 81 LYS A O 1
ATOM 601 N N . CYS A 1 82 ? -3.072 12.607 1.842 1.00 94.38 82 CYS A N 1
ATOM 602 C CA . CYS A 1 82 ? -4.015 11.864 2.675 1.00 94.38 82 CYS A CA 1
ATOM 603 C C . CYS A 1 82 ? -4.888 10.852 1.914 1.00 94.38 82 CYS A C 1
ATOM 605 O O . CYS A 1 82 ? -5.594 10.073 2.549 1.00 94.38 82 CYS A O 1
ATOM 607 N N . LEU A 1 83 ? -4.821 10.810 0.580 1.00 93.44 83 LEU A N 1
ATOM 608 C CA . LEU A 1 83 ? -5.462 9.780 -0.247 1.00 93.44 83 LEU A CA 1
ATOM 609 C C . LEU A 1 83 ? -4.489 8.681 -0.702 1.00 93.44 83 LEU A C 1
ATOM 611 O O . LEU A 1 83 ? -4.914 7.641 -1.208 1.00 93.44 83 LEU A O 1
ATOM 615 N N . MET A 1 84 ? -3.182 8.899 -0.543 1.00 95.56 84 MET A N 1
ATOM 616 C CA . MET A 1 84 ? -2.142 7.976 -0.987 1.00 95.56 84 MET A CA 1
ATOM 617 C C . MET A 1 84 ? -1.651 7.133 0.191 1.00 95.56 84 MET A C 1
ATOM 619 O O . MET A 1 84 ? -1.240 7.677 1.216 1.00 95.56 84 MET A O 1
ATOM 623 N N . GLY A 1 85 ? -1.644 5.805 0.043 1.00 96.50 85 GLY A N 1
ATOM 624 C CA . GLY A 1 85 ? -1.297 4.883 1.132 1.00 96.50 85 GLY A CA 1
ATOM 625 C C . GLY A 1 85 ? 0.067 5.179 1.764 1.00 96.50 85 GLY A C 1
ATOM 626 O O . GLY A 1 85 ? 0.166 5.203 2.989 1.00 96.50 85 GLY A O 1
ATOM 627 N N . ALA A 1 86 ? 1.069 5.531 0.950 1.00 97.44 86 ALA A N 1
ATOM 628 C CA . ALA A 1 86 ? 2.416 5.923 1.375 1.00 97.44 86 ALA A CA 1
ATOM 629 C C . ALA A 1 86 ? 2.462 7.049 2.427 1.00 97.44 86 ALA A C 1
ATOM 631 O O . ALA A 1 86 ? 3.435 7.146 3.171 1.00 97.44 86 ALA A O 1
ATOM 632 N N . TYR A 1 87 ? 1.428 7.890 2.509 1.00 97.38 87 TYR A N 1
ATOM 633 C CA . TYR A 1 87 ? 1.335 8.952 3.512 1.00 97.38 87 TYR A CA 1
ATOM 634 C C . TYR A 1 87 ? 0.147 8.785 4.463 1.00 97.38 87 TYR A C 1
ATOM 636 O O . TYR A 1 87 ? 0.228 9.236 5.599 1.00 97.38 87 TYR A O 1
ATOM 644 N N . ARG A 1 88 ? -0.953 8.152 4.035 1.00 96.06 88 ARG A N 1
ATOM 645 C CA . ARG A 1 88 ? -2.191 8.026 4.826 1.00 96.06 88 ARG A CA 1
ATOM 646 C C . ARG A 1 88 ? -2.124 6.938 5.895 1.00 96.06 88 ARG A C 1
ATOM 648 O O . ARG A 1 88 ? -2.697 7.128 6.967 1.00 96.06 88 ARG A O 1
ATOM 655 N N . LEU A 1 89 ? -1.449 5.819 5.622 1.00 97.25 89 LEU A N 1
ATOM 656 C CA . LEU A 1 89 ? -1.426 4.639 6.500 1.00 97.25 89 LEU A CA 1
ATOM 657 C C . LEU A 1 89 ? -1.029 4.922 7.966 1.00 97.25 89 LEU A C 1
ATOM 659 O O . LEU A 1 89 ? -1.658 4.339 8.853 1.00 97.25 89 LEU A O 1
ATOM 663 N N . PRO A 1 90 ? -0.053 5.808 8.268 1.00 96.56 90 PRO A N 1
ATOM 664 C CA . PRO A 1 90 ? 0.286 6.158 9.651 1.00 96.56 90 PRO A CA 1
ATOM 665 C C . PRO A 1 90 ? -0.868 6.776 10.453 1.00 96.56 90 PRO A C 1
ATOM 667 O O . PRO A 1 90 ? -0.893 6.651 11.673 1.00 96.56 90 PRO A O 1
ATOM 670 N N . PHE A 1 91 ? -1.832 7.409 9.781 1.00 96.69 91 PHE A N 1
ATOM 671 C CA . PHE A 1 91 ? -2.935 8.142 10.409 1.00 96.69 91 PHE A CA 1
ATOM 672 C C . PHE A 1 91 ? -4.213 7.310 10.574 1.00 96.69 91 PHE A C 1
ATOM 674 O O . PHE A 1 91 ? -5.222 7.828 11.044 1.00 96.69 91 PHE A O 1
ATOM 681 N N . ILE A 1 92 ? -4.237 6.058 10.111 1.00 96.75 92 ILE A N 1
ATOM 682 C CA . ILE A 1 92 ? -5.397 5.178 10.310 1.00 96.75 92 ILE A CA 1
ATOM 683 C C . ILE A 1 92 ? -5.389 4.728 11.768 1.00 96.75 92 ILE A C 1
ATOM 685 O O . ILE A 1 92 ? -4.350 4.283 12.264 1.00 96.75 92 ILE A O 1
ATOM 689 N N . ARG A 1 93 ? -6.513 4.874 12.467 1.00 96.12 93 ARG A N 1
ATOM 690 C CA . ARG A 1 93 ? -6.623 4.550 13.897 1.00 96.12 93 ARG A CA 1
ATOM 691 C C . ARG A 1 93 ? -7.053 3.109 14.102 1.00 96.12 93 ARG A C 1
ATOM 693 O O . ARG A 1 93 ? -6.466 2.434 14.937 1.00 96.12 93 ARG A O 1
ATOM 700 N N . SER A 1 94 ? -8.026 2.649 13.322 1.00 97.50 94 SER A N 1
ATOM 701 C CA . SER A 1 94 ? -8.508 1.273 13.386 1.00 97.50 94 SER A CA 1
ATOM 702 C C . SER A 1 94 ? -7.400 0.253 13.079 1.00 97.50 94 SER A C 1
ATOM 704 O O . SER A 1 94 ? -6.537 0.526 12.232 1.00 97.50 94 SER A O 1
ATOM 706 N N . PRO A 1 95 ? -7.444 -0.938 13.704 1.00 98.38 95 PRO A N 1
ATOM 707 C CA . PRO A 1 95 ? -6.556 -2.040 13.363 1.00 98.38 95 PRO A CA 1
ATOM 708 C C . PRO A 1 95 ? -6.643 -2.415 11.889 1.00 98.38 95 PRO A C 1
ATOM 710 O O . PRO A 1 95 ? -7.727 -2.426 11.291 1.00 98.38 95 PRO A O 1
ATOM 713 N N . TYR A 1 96 ? -5.505 -2.764 11.294 1.00 98.62 96 TYR A N 1
ATOM 714 C CA . TYR A 1 96 ? -5.483 -3.226 9.915 1.00 98.62 96 TYR A CA 1
ATOM 715 C C . TYR A 1 96 ? -4.350 -4.202 9.624 1.00 98.62 96 TYR A C 1
ATOM 717 O O . TYR A 1 96 ? -3.269 -4.140 10.203 1.00 98.62 96 TYR A O 1
ATOM 725 N N . PHE A 1 97 ? -4.585 -5.040 8.624 1.00 98.75 97 PHE A N 1
ATOM 726 C CA . PHE A 1 97 ? -3.601 -5.893 7.989 1.00 98.75 97 PHE A CA 1
ATOM 727 C C . PHE A 1 97 ? -3.370 -5.399 6.559 1.00 98.75 97 PHE A C 1
ATOM 729 O O . PHE A 1 97 ? -4.255 -5.483 5.704 1.00 98.75 97 PHE A O 1
ATOM 736 N N . LEU A 1 98 ? -2.182 -4.865 6.289 1.00 98.75 98 LEU A N 1
ATOM 737 C CA . LEU A 1 98 ? -1.756 -4.433 4.961 1.00 98.75 98 LEU A CA 1
ATOM 738 C C . LEU A 1 98 ? -0.975 -5.554 4.279 1.00 98.75 98 LEU A C 1
ATOM 740 O O . LEU A 1 98 ? 0.063 -5.970 4.780 1.00 98.75 98 LEU A O 1
ATOM 744 N N . VAL A 1 99 ? -1.418 -5.964 3.096 1.00 98.50 99 VAL A N 1
ATOM 745 C CA . VAL A 1 99 ? -0.666 -6.808 2.166 1.00 98.50 99 VAL A CA 1
ATOM 746 C C . VAL A 1 99 ? -0.243 -5.955 0.977 1.00 98.50 99 VAL A C 1
ATOM 748 O O . VAL A 1 99 ? -1.077 -5.334 0.315 1.00 98.50 99 VAL A O 1
ATOM 751 N N . HIS A 1 100 ? 1.057 -5.886 0.693 1.00 98.56 100 HIS A N 1
ATOM 752 C CA . HIS A 1 100 ? 1.547 -5.169 -0.484 1.00 98.56 100 HIS A CA 1
ATOM 753 C C . HIS A 1 100 ? 2.828 -5.782 -1.045 1.00 98.56 100 HIS A C 1
ATOM 755 O O . HIS A 1 100 ? 3.865 -5.772 -0.386 1.00 98.56 100 HIS A O 1
ATOM 761 N N . SER A 1 101 ? 2.779 -6.261 -2.284 1.00 98.19 101 SER A N 1
ATOM 762 C CA . SER A 1 101 ? 3.961 -6.713 -3.019 1.00 98.19 101 SER A CA 1
ATOM 763 C C . SER A 1 101 ? 4.992 -5.596 -3.184 1.00 98.19 101 SER A C 1
ATOM 765 O O . SER A 1 101 ? 4.649 -4.490 -3.597 1.00 98.19 101 SER A O 1
ATOM 767 N N . GLN A 1 102 ? 6.272 -5.881 -2.933 1.00 98.44 102 GLN A N 1
ATOM 768 C CA . GLN A 1 102 ? 7.348 -4.908 -3.182 1.00 98.44 102 GLN A CA 1
ATOM 769 C C . GLN A 1 102 ? 7.560 -4.634 -4.676 1.00 98.44 102 GLN A C 1
ATOM 771 O O . GLN A 1 102 ? 8.018 -3.553 -5.036 1.00 98.44 102 GLN A O 1
ATOM 776 N N . TYR A 1 103 ? 7.176 -5.583 -5.532 1.00 97.81 103 TYR A N 1
ATOM 777 C CA . TYR A 1 103 ? 7.110 -5.432 -6.983 1.00 97.81 103 TYR A CA 1
ATOM 778 C C . TYR A 1 103 ? 5.646 -5.518 -7.442 1.00 97.81 103 TYR A C 1
ATOM 780 O O . TYR A 1 103 ? 5.288 -6.368 -8.249 1.00 97.81 103 TYR A O 1
ATOM 788 N N . ASP A 1 104 ? 4.753 -4.687 -6.896 1.00 97.81 104 ASP A N 1
ATOM 789 C CA . ASP A 1 104 ? 3.336 -4.701 -7.286 1.00 97.81 104 ASP A CA 1
ATOM 790 C C . ASP A 1 104 ? 3.176 -4.548 -8.813 1.00 97.81 104 ASP A C 1
ATOM 792 O O . ASP A 1 104 ? 3.497 -3.504 -9.387 1.00 97.81 104 ASP A O 1
ATOM 796 N N . ILE A 1 105 ? 2.708 -5.610 -9.487 1.00 96.75 105 ILE A N 1
ATOM 797 C CA . ILE A 1 105 ? 2.702 -5.664 -10.959 1.00 96.75 105 ILE A CA 1
ATOM 798 C C . ILE A 1 105 ? 1.812 -4.584 -11.567 1.00 96.75 105 ILE A C 1
ATOM 800 O O . ILE A 1 105 ? 2.132 -4.069 -12.636 1.00 96.75 105 ILE A O 1
ATOM 804 N N . PHE A 1 106 ? 0.734 -4.188 -10.886 1.00 96.62 106 PHE A N 1
ATOM 805 C CA . PHE A 1 106 ? -0.087 -3.075 -11.342 1.00 96.62 106 PHE A CA 1
ATOM 806 C C . PHE A 1 106 ? 0.713 -1.775 -11.290 1.00 96.62 106 PHE A C 1
ATOM 808 O O . PHE A 1 106 ? 0.811 -1.073 -12.294 1.00 96.62 106 PHE A O 1
ATOM 815 N N . ALA A 1 107 ? 1.337 -1.468 -10.153 1.00 96.62 107 ALA A N 1
ATOM 816 C CA . ALA A 1 107 ? 2.132 -0.257 -10.017 1.00 96.62 107 ALA A CA 1
ATOM 817 C C . ALA A 1 107 ? 3.297 -0.200 -11.012 1.00 96.62 107 ALA A C 1
ATOM 819 O O . ALA A 1 107 ? 3.500 0.843 -11.635 1.00 96.62 107 ALA A O 1
ATOM 820 N N . LEU A 1 108 ? 4.019 -1.305 -11.201 1.00 97.06 108 LEU A N 1
ATOM 821 C CA . LEU A 1 108 ? 5.099 -1.389 -12.181 1.00 97.06 108 LEU A CA 1
ATOM 822 C C . LEU A 1 108 ? 4.569 -1.188 -13.606 1.00 97.06 108 LEU A C 1
ATOM 824 O O . LEU A 1 108 ? 5.047 -0.296 -14.299 1.00 97.06 108 LEU A O 1
ATOM 828 N N . SER A 1 109 ? 3.539 -1.936 -14.018 1.00 96.25 109 SER A N 1
ATOM 829 C CA . SER A 1 109 ? 3.010 -1.865 -15.391 1.00 96.25 109 SER A CA 1
ATOM 830 C C . SER A 1 109 ? 2.536 -0.466 -15.752 1.00 96.25 109 SER A C 1
ATOM 832 O O . SER A 1 109 ? 2.899 0.083 -16.791 1.00 96.25 109 SER A O 1
ATOM 834 N N . MET A 1 110 ? 1.767 0.148 -14.852 1.00 96.06 110 MET A N 1
ATOM 835 C CA . MET A 1 110 ? 1.238 1.476 -15.107 1.00 96.06 110 MET A CA 1
ATOM 836 C C . MET A 1 110 ? 2.361 2.519 -15.203 1.00 96.06 110 MET A C 1
ATOM 838 O O . MET A 1 110 ? 2.322 3.368 -16.081 1.00 96.06 110 MET A O 1
ATOM 842 N N . ASN A 1 111 ? 3.401 2.447 -14.367 1.00 96.38 111 ASN A N 1
ATOM 843 C CA . ASN A 1 111 ? 4.504 3.415 -14.425 1.00 96.38 111 ASN A CA 1
ATOM 844 C C . ASN A 1 111 ? 5.512 3.155 -15.555 1.00 96.38 111 ASN A C 1
ATOM 846 O O . ASN A 1 111 ? 6.165 4.101 -15.997 1.00 96.38 111 ASN A O 1
ATOM 850 N N . LEU A 1 112 ? 5.652 1.913 -16.021 1.00 96.00 112 LEU A N 1
ATOM 851 C CA . LEU A 1 112 ? 6.551 1.548 -17.120 1.00 96.00 112 LEU A CA 1
ATOM 852 C C . LEU A 1 112 ? 5.910 1.756 -18.497 1.00 96.00 112 LEU A C 1
ATOM 854 O O . LEU A 1 112 ? 6.599 2.184 -19.423 1.00 96.00 112 LEU A O 1
ATOM 858 N N . TRP A 1 113 ? 4.601 1.518 -18.631 1.00 94.31 113 TRP A N 1
ATOM 859 C CA . TRP A 1 113 ? 3.923 1.488 -19.938 1.00 94.31 113 TRP A CA 1
ATOM 860 C C . TRP A 1 113 ? 2.636 2.321 -20.018 1.00 94.31 113 TRP A C 1
ATOM 862 O O . TRP A 1 113 ? 2.076 2.486 -21.102 1.00 94.31 113 TRP A O 1
ATOM 872 N N . GLY A 1 114 ? 2.136 2.853 -18.902 1.00 94.69 114 GLY A N 1
ATOM 873 C CA . GLY A 1 114 ? 0.898 3.643 -18.862 1.00 94.69 114 GLY A CA 1
ATOM 874 C C . GLY A 1 114 ? -0.384 2.814 -18.954 1.00 94.69 114 GLY A C 1
ATOM 875 O O . GLY A 1 114 ? -1.474 3.371 -19.029 1.00 94.69 114 GLY A O 1
ATOM 876 N N . HIS A 1 115 ? -0.275 1.486 -18.941 1.00 93.06 115 HIS A N 1
ATOM 877 C CA . HIS A 1 115 ? -1.400 0.558 -18.954 1.00 93.06 115 HIS A CA 1
ATOM 878 C C . HIS A 1 115 ? -1.036 -0.729 -18.210 1.00 93.06 115 HIS A C 1
ATOM 880 O O . HIS A 1 115 ? 0.136 -1.037 -17.986 1.00 93.06 115 HIS A O 1
ATOM 886 N N . TYR A 1 116 ? -2.054 -1.476 -17.787 1.00 93.31 116 TYR A N 1
ATOM 887 C CA . TYR A 1 116 ? -1.846 -2.707 -17.041 1.00 93.31 116 TYR A CA 1
ATOM 888 C C . TYR A 1 116 ? -1.453 -3.844 -17.983 1.00 93.31 116 TYR A C 1
ATOM 890 O O . TYR A 1 116 ? -2.160 -4.109 -18.954 1.00 93.31 116 TYR A O 1
ATOM 898 N N . TRP A 1 117 ? -0.361 -4.544 -17.666 1.00 90.06 117 TRP A N 1
ATOM 899 C CA . TRP A 1 117 ? 0.105 -5.688 -18.441 1.00 90.06 117 TRP A CA 1
ATOM 900 C C . TRP A 1 117 ? 0.670 -6.774 -17.519 1.00 90.06 117 TRP A C 1
ATOM 902 O O . TRP A 1 117 ? 1.798 -6.705 -17.044 1.00 90.06 117 TRP A O 1
ATOM 912 N N . SER A 1 118 ? -0.124 -7.817 -17.277 1.00 83.12 118 SER A N 1
ATOM 913 C CA . SER A 1 118 ? 0.154 -8.848 -16.266 1.00 83.12 118 SER A CA 1
ATOM 914 C C . SER A 1 118 ? 1.255 -9.859 -16.618 1.00 83.12 118 SER A C 1
ATOM 916 O O . SER A 1 118 ? 1.620 -10.675 -15.776 1.00 83.12 118 SER A O 1
ATOM 918 N N . SER A 1 119 ? 1.765 -9.856 -17.850 1.00 80.25 119 SER A N 1
ATOM 919 C CA . SER A 1 119 ? 2.628 -10.926 -18.371 1.00 80.25 119 SER A CA 1
ATOM 920 C C . SER A 1 119 ? 3.830 -10.418 -19.168 1.00 80.25 119 SER A C 1
ATOM 922 O O . SER A 1 119 ? 4.422 -11.177 -19.939 1.00 80.25 119 SER A O 1
ATOM 924 N N . HIS A 1 120 ? 4.164 -9.132 -19.055 1.00 80.38 120 HIS A N 1
ATOM 925 C CA . HIS A 1 120 ? 5.260 -8.560 -19.824 1.00 80.38 120 HIS A CA 1
ATOM 926 C C . HIS A 1 120 ? 6.611 -8.971 -19.231 1.00 80.38 120 HIS A C 1
ATOM 928 O O . HIS A 1 120 ? 6.813 -8.948 -18.016 1.00 80.38 120 HIS A O 1
ATOM 934 N N . LYS A 1 121 ? 7.557 -9.336 -20.098 1.00 89.31 121 LYS A N 1
ATOM 935 C CA . LYS A 1 121 ? 8.940 -9.566 -19.677 1.00 89.31 121 LYS A CA 1
ATOM 936 C C . LYS A 1 121 ? 9.620 -8.215 -19.511 1.00 89.31 121 LYS A C 1
ATOM 938 O O . LYS A 1 121 ? 9.682 -7.448 -20.464 1.00 89.31 121 LYS A O 1
ATOM 943 N N . LEU A 1 122 ? 10.138 -7.940 -18.320 1.00 94.12 122 LEU A N 1
ATOM 944 C CA . LEU A 1 122 ? 10.878 -6.709 -18.064 1.00 94.12 122 LEU A CA 1
ATOM 945 C C . LEU A 1 122 ? 12.215 -6.723 -18.811 1.00 94.12 122 LEU A C 1
ATOM 947 O O . LEU A 1 122 ? 12.946 -7.717 -18.772 1.00 94.12 122 LEU A O 1
ATOM 951 N N . SER A 1 123 ? 12.542 -5.616 -19.478 1.00 95.94 123 SER A N 1
ATOM 952 C CA . SER A 1 123 ? 13.889 -5.398 -20.008 1.00 95.94 123 SER A CA 1
ATOM 953 C C . SER A 1 123 ? 14.900 -5.210 -18.862 1.00 95.94 123 SER A C 1
ATOM 955 O O . SER A 1 123 ? 14.501 -4.912 -17.733 1.00 95.94 123 SER A O 1
ATOM 957 N N . PRO A 1 124 ? 16.218 -5.322 -19.112 1.00 96.69 124 PRO A N 1
ATOM 958 C CA . PRO A 1 124 ? 17.230 -5.017 -18.097 1.00 96.69 124 PRO A CA 1
ATOM 959 C C . PRO A 1 124 ? 17.082 -3.617 -17.481 1.00 96.69 124 PRO A C 1
ATOM 961 O O . PRO A 1 124 ? 17.276 -3.442 -16.281 1.00 96.69 124 PRO A O 1
ATOM 964 N N . GLU A 1 125 ? 16.686 -2.624 -18.276 1.00 96.44 125 GLU A N 1
ATOM 965 C CA . GLU A 1 125 ? 16.439 -1.267 -17.788 1.00 96.44 125 GLU A CA 1
ATOM 966 C C . GLU A 1 125 ? 15.175 -1.194 -16.914 1.00 96.44 125 GLU A C 1
ATOM 968 O O . GLU A 1 125 ? 15.163 -0.520 -15.884 1.00 96.44 125 GLU A O 1
ATOM 973 N N . ASP A 1 126 ? 14.108 -1.907 -17.287 1.00 96.38 126 ASP A N 1
ATOM 974 C CA . ASP A 1 126 ? 12.885 -1.976 -16.478 1.00 96.38 126 ASP A CA 1
ATOM 975 C C . ASP A 1 126 ? 13.123 -2.693 -15.147 1.00 96.38 126 ASP A C 1
ATOM 977 O O . ASP A 1 126 ? 12.545 -2.302 -14.137 1.00 96.38 126 ASP A O 1
ATOM 981 N N . LEU A 1 127 ? 14.005 -3.697 -15.119 1.00 97.19 127 LEU A N 1
ATOM 982 C CA . LEU A 1 127 ? 14.429 -4.365 -13.886 1.00 97.19 127 LEU A CA 1
ATOM 983 C C . LEU A 1 127 ? 15.145 -3.391 -12.939 1.00 97.19 127 LEU A C 1
ATOM 985 O O . LEU A 1 127 ? 14.828 -3.351 -11.751 1.00 97.19 127 LEU A O 1
ATOM 989 N N . LEU A 1 128 ? 16.046 -2.545 -13.452 1.00 97.06 128 LEU A N 1
ATOM 990 C CA . LEU A 1 128 ? 16.698 -1.498 -12.649 1.00 97.06 128 LEU A CA 1
ATOM 991 C C . LEU A 1 128 ? 15.686 -0.484 -12.094 1.00 97.06 128 LEU A C 1
ATOM 993 O O . LEU A 1 128 ? 15.782 -0.052 -10.938 1.00 97.06 128 LEU A O 1
ATOM 997 N N . TRP A 1 129 ? 14.687 -0.118 -12.896 1.00 97.44 129 TRP A N 1
ATOM 998 C CA . TRP A 1 129 ? 13.607 0.753 -12.441 1.00 97.44 129 TRP A CA 1
ATOM 999 C C . TRP A 1 129 ? 12.723 0.063 -11.389 1.00 97.44 129 TRP A C 1
ATOM 1001 O O . TRP A 1 129 ? 12.396 0.668 -10.367 1.00 97.44 129 TRP A O 1
ATOM 1011 N N . ALA A 1 130 ? 12.401 -1.220 -11.569 1.00 97.75 130 ALA A N 1
ATOM 1012 C CA . ALA A 1 130 ? 11.636 -2.014 -10.609 1.00 97.75 130 ALA A CA 1
ATOM 1013 C C . ALA A 1 130 ? 12.356 -2.144 -9.254 1.00 97.75 130 ALA A C 1
ATOM 1015 O O . ALA A 1 130 ? 11.708 -2.084 -8.210 1.00 97.75 130 ALA A O 1
ATOM 1016 N N . GLU A 1 131 ? 13.689 -2.228 -9.239 1.00 97.94 131 GLU A N 1
ATOM 1017 C CA . GLU A 1 131 ? 14.477 -2.160 -7.999 1.00 97.94 131 GLU A CA 1
ATOM 1018 C C . GLU A 1 131 ? 14.371 -0.797 -7.306 1.00 97.94 131 GLU A C 1
ATOM 1020 O O . GLU A 1 131 ? 14.265 -0.711 -6.079 1.00 97.94 131 GLU A O 1
ATOM 1025 N N . THR A 1 132 ? 14.350 0.291 -8.079 1.00 97.88 132 THR A N 1
ATOM 1026 C CA . THR A 1 132 ? 14.096 1.636 -7.536 1.00 97.88 132 THR A CA 1
ATOM 1027 C C . THR A 1 132 ? 12.703 1.716 -6.911 1.00 97.88 132 THR A C 1
ATOM 1029 O O . THR A 1 132 ? 12.553 2.199 -5.784 1.00 97.88 132 THR A O 1
ATOM 1032 N N . TYR A 1 133 ? 11.693 1.175 -7.595 1.00 98.25 133 TYR A N 1
ATOM 1033 C CA . TYR A 1 133 ? 10.330 1.080 -7.081 1.00 98.25 133 TYR A CA 1
ATOM 1034 C C . TYR A 1 133 ? 10.255 0.270 -5.779 1.00 98.25 133 TYR A C 1
ATOM 1036 O O . TYR A 1 133 ? 9.684 0.745 -4.796 1.00 98.25 133 TYR A O 1
ATOM 1044 N N . ARG A 1 134 ? 10.893 -0.903 -5.718 1.00 98.25 134 ARG A N 1
ATOM 1045 C CA . ARG A 1 134 ? 10.957 -1.723 -4.500 1.00 98.25 134 ARG A CA 1
ATOM 1046 C C . ARG A 1 134 ? 11.542 -0.956 -3.321 1.00 98.25 134 ARG A C 1
ATOM 1048 O O . ARG A 1 134 ? 10.959 -0.966 -2.236 1.00 98.25 134 ARG A O 1
ATOM 1055 N N . LYS A 1 135 ? 12.676 -0.276 -3.515 1.00 98.25 135 LYS A N 1
ATOM 1056 C CA . LYS A 1 135 ? 13.308 0.535 -2.458 1.00 98.25 135 LYS A CA 1
ATOM 1057 C C . LYS A 1 135 ? 12.346 1.597 -1.935 1.00 98.25 135 LYS A C 1
ATOM 1059 O O . LYS A 1 135 ? 12.290 1.842 -0.731 1.00 98.25 135 LYS A O 1
ATOM 1064 N N . MET A 1 136 ? 11.551 2.192 -2.821 1.00 98.12 136 MET A N 1
ATOM 1065 C CA . MET A 1 136 ? 10.502 3.121 -2.423 1.00 98.12 136 MET A CA 1
ATOM 1066 C C . MET A 1 136 ? 9.366 2.450 -1.654 1.00 98.12 136 MET A C 1
ATOM 1068 O O . MET A 1 136 ? 8.961 2.990 -0.628 1.00 98.12 136 MET A O 1
ATOM 1072 N N . VAL A 1 137 ? 8.871 1.291 -2.093 1.00 98.50 137 VAL A N 1
ATOM 1073 C CA . VAL A 1 137 ? 7.871 0.524 -1.334 1.00 98.50 137 VAL A CA 1
ATOM 1074 C C . VAL A 1 137 ? 8.376 0.266 0.078 1.00 98.50 137 VAL A C 1
ATOM 1076 O O . VAL A 1 137 ? 7.726 0.689 1.028 1.00 98.50 137 VAL A O 1
ATOM 1079 N N . VAL A 1 138 ? 9.566 -0.319 0.230 1.00 98.31 138 VAL A N 1
ATOM 1080 C CA . VAL A 1 138 ? 10.146 -0.631 1.547 1.00 98.31 138 VAL A CA 1
ATOM 1081 C C . VAL A 1 138 ? 10.297 0.620 2.413 1.00 98.31 138 VAL A C 1
ATOM 1083 O O . VAL A 1 138 ? 9.988 0.570 3.604 1.00 98.31 138 VAL A O 1
ATOM 1086 N N . ARG A 1 139 ? 10.714 1.750 1.826 1.00 98.12 139 ARG A N 1
ATOM 1087 C CA . ARG A 1 139 ? 10.823 3.042 2.520 1.00 98.12 139 ARG A CA 1
ATOM 1088 C C . ARG A 1 139 ? 9.479 3.560 3.042 1.00 98.12 139 ARG A C 1
ATOM 1090 O O . ARG A 1 139 ? 9.461 4.188 4.095 1.00 98.12 139 ARG A O 1
ATOM 1097 N N . TYR A 1 140 ? 8.392 3.351 2.301 1.00 98.38 140 TYR A N 1
ATOM 1098 C CA . TYR A 1 140 ? 7.059 3.867 2.632 1.00 98.38 140 TYR A CA 1
ATOM 1099 C C . TYR A 1 140 ? 6.158 2.864 3.364 1.00 98.38 140 TYR A C 1
ATOM 1101 O O . TYR A 1 140 ? 5.079 3.250 3.811 1.00 98.38 140 TYR A O 1
ATOM 1109 N N . LEU A 1 141 ? 6.572 1.602 3.518 1.00 98.19 141 LEU A N 1
ATOM 1110 C CA . LEU A 1 141 ? 5.890 0.674 4.420 1.00 98.19 141 LEU A CA 1
ATOM 1111 C C . LEU A 1 141 ? 5.887 1.268 5.837 1.00 98.19 141 LEU A C 1
ATOM 1113 O O . LEU A 1 141 ? 6.961 1.613 6.338 1.00 98.19 141 LEU A O 1
ATOM 1117 N N . PRO A 1 142 ? 4.720 1.379 6.493 1.00 97.00 142 PRO A N 1
ATOM 1118 C CA . PRO A 1 142 ? 4.661 1.945 7.829 1.00 97.00 142 PRO A CA 1
ATOM 1119 C C . PRO A 1 142 ? 5.345 1.013 8.832 1.00 97.00 142 PRO A C 1
ATOM 1121 O O . PRO A 1 142 ? 5.386 -0.204 8.643 1.00 97.00 142 PRO A O 1
ATOM 1124 N N . GLU A 1 143 ? 5.858 1.603 9.908 1.00 97.69 143 GLU A N 1
ATOM 1125 C CA . GLU A 1 143 ? 6.311 0.875 11.089 1.00 97.69 143 GLU A CA 1
ATOM 1126 C C . GLU A 1 143 ? 5.171 0.889 12.118 1.00 97.69 143 GLU A C 1
ATOM 1128 O O . GLU A 1 143 ? 4.833 1.963 12.630 1.00 97.69 143 GLU A O 1
ATOM 1133 N N . PRO A 1 144 ? 4.511 -0.251 12.381 1.00 97.50 144 PRO A N 1
ATOM 1134 C CA . PRO A 1 144 ? 3.458 -0.323 13.382 1.00 97.50 144 PRO A CA 1
ATOM 1135 C C . PRO A 1 144 ? 3.981 0.030 14.773 1.00 97.50 144 PRO A C 1
ATOM 1137 O O . PRO A 1 144 ? 4.980 -0.521 15.227 1.00 97.50 144 PRO A O 1
ATOM 1140 N N . ALA A 1 145 ? 3.268 0.897 15.491 1.00 97.62 145 ALA A N 1
ATOM 1141 C CA . ALA A 1 145 ? 3.509 1.063 16.920 1.00 97.62 145 ALA A CA 1
ATOM 1142 C C . ALA A 1 145 ? 3.159 -0.240 17.659 1.00 97.62 145 ALA A C 1
ATOM 1144 O O . ALA A 1 145 ? 2.232 -0.954 17.255 1.00 97.62 145 ALA A O 1
ATOM 1145 N N . SER A 1 146 ? 3.866 -0.547 18.746 1.00 97.19 146 SER A N 1
ATOM 1146 C CA . SER A 1 146 ? 3.540 -1.685 19.612 1.00 97.19 146 SER A CA 1
ATOM 1147 C C . SER A 1 146 ? 2.087 -1.609 20.086 1.00 97.19 146 SER A C 1
ATOM 1149 O O . SER A 1 146 ? 1.616 -0.526 20.429 1.00 97.19 146 SER A O 1
ATOM 1151 N N . ASN A 1 147 ? 1.387 -2.747 20.122 1.00 97.19 147 ASN A N 1
ATOM 1152 C CA . ASN A 1 147 ? -0.007 -2.844 20.575 1.00 97.19 147 ASN A CA 1
ATOM 1153 C C . ASN A 1 147 ? -1.002 -1.952 19.809 1.00 97.19 147 ASN A C 1
ATOM 1155 O O . ASN A 1 147 ? -1.950 -1.442 20.394 1.00 97.19 147 ASN A O 1
ATOM 1159 N N . SER A 1 148 ? -0.770 -1.723 18.514 1.00 97.75 148 SER A N 1
ATOM 1160 C CA . SER A 1 148 ? -1.646 -0.904 17.664 1.00 97.75 148 SER A CA 1
ATOM 1161 C C . SER A 1 148 ? -2.611 -1.716 16.807 1.00 97.75 148 SER A C 1
ATOM 1163 O O . SER A 1 148 ? -3.424 -1.121 16.102 1.00 97.75 148 SER A O 1
ATOM 1165 N N . GLY A 1 149 ? -2.489 -3.046 16.804 1.00 98.25 149 GLY A N 1
ATOM 1166 C CA . GLY A 1 149 ? -3.320 -3.906 15.966 1.00 98.25 149 GLY A CA 1
ATOM 1167 C C . GLY A 1 149 ? -2.996 -3.810 14.472 1.00 98.25 149 GLY A C 1
ATOM 1168 O O . GLY A 1 149 ? -3.810 -4.169 13.617 1.00 98.25 149 GLY A O 1
ATOM 1169 N N . LYS A 1 150 ? -1.828 -3.256 14.127 1.00 98.69 150 LYS A N 1
ATOM 1170 C CA . LYS A 1 150 ? -1.423 -2.990 12.744 1.00 98.69 150 LYS A CA 1
ATOM 1171 C C . LYS A 1 150 ? -0.370 -3.992 12.306 1.00 98.69 150 LYS A C 1
ATOM 1173 O O . LYS A 1 150 ? 0.745 -4.014 12.829 1.00 98.69 150 LYS A O 1
ATOM 1178 N N . VAL A 1 151 ? -0.694 -4.770 11.284 1.00 98.69 151 VAL A N 1
ATOM 1179 C CA . VAL A 1 151 ? 0.241 -5.698 10.652 1.00 98.69 151 VAL A CA 1
ATOM 1180 C C . VAL A 1 151 ? 0.512 -5.267 9.220 1.00 98.69 151 VAL A C 1
ATOM 1182 O O . VAL A 1 151 ? -0.392 -4.947 8.453 1.00 98.69 151 VAL A O 1
ATOM 1185 N N . VAL A 1 152 ? 1.788 -5.253 8.854 1.00 98.69 152 VAL A N 1
ATOM 1186 C CA . VAL A 1 152 ? 2.276 -4.935 7.514 1.00 98.69 152 VAL A CA 1
ATOM 1187 C C . VAL A 1 152 ? 2.984 -6.161 6.972 1.00 98.69 152 VAL A C 1
ATOM 1189 O O . VAL A 1 152 ? 3.960 -6.614 7.559 1.00 98.69 152 VAL A O 1
ATOM 1192 N N . TYR A 1 153 ? 2.515 -6.671 5.842 1.00 98.69 153 TYR A N 1
ATOM 1193 C CA . TYR A 1 153 ? 3.031 -7.857 5.179 1.00 98.69 153 TYR A CA 1
ATOM 1194 C C . TYR A 1 153 ? 3.424 -7.519 3.737 1.00 98.69 153 TYR A C 1
ATOM 1196 O O . TYR A 1 153 ? 2.583 -7.147 2.915 1.00 98.69 153 TYR A O 1
ATOM 1204 N N . SER A 1 154 ? 4.711 -7.631 3.408 1.00 98.50 154 SER A N 1
ATOM 1205 C CA . SER A 1 154 ? 5.235 -7.187 2.115 1.00 98.50 154 SER A CA 1
ATOM 1206 C C . SER A 1 154 ? 6.234 -8.171 1.497 1.00 98.50 154 SER A C 1
ATOM 1208 O O . SER A 1 154 ? 7.444 -8.069 1.738 1.00 98.50 154 SER A O 1
ATOM 1210 N N . PRO A 1 155 ? 5.760 -9.132 0.681 1.00 98.00 155 PRO A N 1
ATOM 1211 C CA . PRO A 1 155 ? 6.637 -10.058 -0.024 1.00 98.00 155 PRO A CA 1
ATOM 1212 C C . PRO A 1 155 ? 7.381 -9.341 -1.155 1.00 98.00 155 PRO A C 1
ATOM 1214 O O . PRO A 1 155 ? 6.834 -8.444 -1.802 1.00 98.00 155 PRO A O 1
ATOM 1217 N N . ALA A 1 156 ? 8.611 -9.763 -1.455 1.00 97.56 156 ALA A N 1
ATOM 1218 C CA . ALA A 1 156 ? 9.342 -9.307 -2.640 1.00 97.56 156 ALA A CA 1
ATOM 1219 C C . ALA A 1 156 ? 8.871 -10.075 -3.883 1.00 97.56 156 ALA A C 1
ATOM 1221 O O . ALA A 1 156 ? 9.647 -10.787 -4.511 1.00 97.56 156 ALA A O 1
ATOM 1222 N N . ALA A 1 157 ? 7.576 -9.955 -4.189 1.00 96.25 157 ALA A N 1
ATOM 1223 C CA . ALA A 1 157 ? 6.892 -10.686 -5.248 1.00 96.25 157 ALA A CA 1
ATOM 1224 C C . ALA A 1 157 ? 6.435 -9.762 -6.383 1.00 96.25 157 ALA A C 1
ATOM 1226 O O . ALA A 1 157 ? 5.903 -8.683 -6.111 1.00 96.25 157 ALA A O 1
ATOM 1227 N N . TYR A 1 158 ? 6.579 -10.198 -7.634 1.00 96.19 158 TYR A N 1
ATOM 1228 C CA . TYR A 1 158 ? 6.006 -9.552 -8.816 1.00 96.19 158 TYR A CA 1
ATOM 1229 C C . TYR A 1 158 ? 4.537 -9.952 -8.988 1.00 96.19 158 TYR A C 1
ATOM 1231 O O . TYR A 1 158 ? 4.183 -10.810 -9.795 1.00 96.19 158 TYR A O 1
ATOM 1239 N N . PHE A 1 159 ? 3.670 -9.389 -8.142 1.00 95.31 159 PHE A N 1
ATOM 1240 C CA . PHE A 1 159 ? 2.280 -9.836 -7.998 1.00 95.31 159 PHE A CA 1
ATOM 1241 C C . PHE A 1 159 ? 1.342 -8.703 -7.556 1.00 95.31 159 PHE A C 1
ATOM 1243 O O . PHE A 1 159 ? 1.799 -7.738 -6.950 1.00 95.31 159 PHE A O 1
ATOM 1250 N N . HIS A 1 160 ? 0.038 -8.810 -7.825 1.00 96.31 160 HIS A N 1
ATOM 1251 C CA . HIS A 1 160 ? -0.989 -7.833 -7.431 1.00 96.31 160 HIS A CA 1
ATOM 1252 C C . HIS A 1 160 ? -2.268 -8.548 -6.973 1.00 96.31 160 HIS A C 1
ATOM 1254 O O . HIS A 1 160 ? -2.620 -9.572 -7.554 1.00 96.31 160 HIS A O 1
ATOM 1260 N N . CYS A 1 161 ? -2.970 -8.002 -5.974 1.00 95.25 161 CYS A N 1
ATOM 1261 C CA . CYS A 1 161 ? -4.209 -8.567 -5.409 1.00 95.25 161 CYS A CA 1
ATOM 1262 C C . CYS A 1 161 ? -4.050 -9.994 -4.837 1.00 95.25 161 CYS A C 1
ATOM 1264 O O . CYS A 1 161 ? -4.787 -10.916 -5.204 1.00 95.25 161 CYS A O 1
ATOM 1266 N N . ILE A 1 162 ? -3.081 -10.184 -3.935 1.00 95.12 162 ILE A N 1
ATOM 1267 C CA . ILE A 1 162 ? -2.701 -11.500 -3.393 1.00 95.12 162 ILE A CA 1
ATOM 1268 C C . ILE A 1 162 ? -3.861 -12.175 -2.645 1.00 95.12 162 ILE A C 1
ATOM 1270 O O . ILE A 1 162 ? -4.029 -13.387 -2.750 1.00 95.12 162 ILE A O 1
ATOM 1274 N N . CYS A 1 163 ? -4.680 -11.425 -1.908 1.00 96.56 163 CYS A N 1
ATOM 1275 C CA . CYS A 1 163 ? -5.697 -11.972 -1.001 1.00 96.56 163 CYS A CA 1
ATOM 1276 C C . CYS A 1 163 ? -6.892 -12.623 -1.709 1.00 96.56 163 CYS A C 1
ATOM 1278 O O . CYS A 1 163 ? -7.718 -13.255 -1.057 1.00 96.56 163 CYS A O 1
ATOM 1280 N N . THR A 1 164 ? -7.008 -12.459 -3.026 1.00 94.94 164 THR A N 1
ATOM 1281 C CA . THR A 1 164 ? -8.164 -12.927 -3.813 1.00 94.94 164 THR A CA 1
ATOM 1282 C C . THR A 1 164 ? -7.832 -14.081 -4.756 1.00 94.94 164 THR A C 1
ATOM 1284 O O . THR A 1 164 ? -8.671 -14.493 -5.552 1.00 94.94 164 THR A O 1
ATOM 1287 N N . VAL A 1 165 ? -6.612 -14.616 -4.671 1.00 94.69 165 VAL A N 1
ATOM 1288 C CA . VAL A 1 165 ? -6.112 -15.657 -5.574 1.00 94.69 165 VAL A CA 1
ATOM 1289 C C . VAL A 1 165 ? -5.511 -16.836 -4.798 1.00 94.69 165 VAL A C 1
ATOM 1291 O O . VAL A 1 165 ? -5.144 -16.680 -3.632 1.00 94.69 165 VAL A O 1
ATOM 1294 N N . PRO A 1 166 ? -5.341 -18.019 -5.421 1.00 95.12 166 PRO A N 1
ATOM 1295 C CA . PRO A 1 166 ? -4.762 -19.184 -4.746 1.00 95.12 166 PRO A CA 1
ATOM 1296 C C . PRO A 1 166 ? -3.355 -18.958 -4.174 1.00 95.12 166 PRO A C 1
ATOM 1298 O O . PRO A 1 166 ? -2.970 -19.623 -3.212 1.00 95.12 166 PRO A O 1
ATOM 1301 N N . ASP A 1 167 ? -2.585 -18.016 -4.727 1.00 93.12 167 ASP A N 1
ATOM 1302 C CA . ASP A 1 167 ? -1.260 -17.669 -4.208 1.00 93.12 167 ASP A CA 1
ATOM 1303 C C . ASP A 1 167 ? -1.288 -17.103 -2.784 1.00 93.12 167 ASP A C 1
ATOM 1305 O O . ASP A 1 167 ? -0.268 -17.194 -2.104 1.00 93.12 167 ASP A O 1
ATOM 1309 N N . PHE A 1 168 ? -2.438 -16.633 -2.281 1.00 96.00 168 PHE A N 1
ATOM 1310 C CA . PHE A 1 168 ? -2.631 -16.279 -0.870 1.00 96.00 168 PHE A CA 1
ATOM 1311 C C . PHE A 1 168 ? -2.086 -17.352 0.089 1.00 96.00 168 PHE A C 1
ATOM 1313 O O . PHE A 1 168 ? -1.391 -17.037 1.055 1.00 96.00 168 PHE A O 1
ATOM 1320 N N . TRP A 1 169 ? -2.336 -18.628 -0.217 1.00 95.44 169 TRP A N 1
ATOM 1321 C CA . TRP A 1 169 ? -1.943 -19.767 0.618 1.00 95.44 169 TRP A CA 1
ATOM 1322 C C . TRP A 1 169 ? -0.459 -20.128 0.523 1.00 95.44 169 TRP A C 1
ATOM 1324 O O . TRP A 1 169 ? 0.050 -20.869 1.358 1.00 95.44 169 TRP A O 1
ATOM 1334 N N . ARG A 1 170 ? 0.238 -19.640 -0.509 1.00 94.38 170 ARG A N 1
ATOM 1335 C CA . ARG A 1 170 ? 1.640 -19.985 -0.804 1.00 94.38 170 ARG A CA 1
ATOM 1336 C C . ARG A 1 170 ? 2.591 -18.805 -0.649 1.00 94.38 170 ARG A C 1
ATOM 1338 O O . ARG A 1 170 ? 3.804 -18.988 -0.736 1.00 94.38 170 ARG A O 1
ATOM 1345 N N . MET A 1 171 ? 2.054 -17.601 -0.471 1.00 95.69 171 MET A N 1
ATOM 1346 C CA . MET A 1 171 ? 2.846 -16.388 -0.360 1.00 95.69 171 MET A CA 1
ATOM 1347 C C . MET A 1 171 ? 3.624 -16.379 0.954 1.00 95.69 171 MET A C 1
ATOM 1349 O O . MET A 1 171 ? 3.070 -16.667 2.017 1.00 95.69 171 MET A O 1
ATOM 1353 N N . THR A 1 172 ? 4.903 -16.024 0.867 1.00 96.44 172 THR A N 1
ATOM 1354 C CA . THR A 1 172 ? 5.806 -15.894 2.011 1.00 96.44 172 THR A CA 1
ATOM 1355 C C . THR A 1 172 ? 6.524 -14.551 1.981 1.00 96.44 172 THR A C 1
ATOM 1357 O O . THR A 1 172 ? 6.816 -14.027 0.909 1.00 96.44 172 THR A O 1
ATOM 1360 N N . ALA A 1 173 ? 6.849 -14.022 3.156 1.00 96.88 173 ALA A N 1
ATOM 1361 C CA . ALA A 1 173 ? 7.723 -12.873 3.340 1.00 96.88 173 ALA A CA 1
ATOM 1362 C C . ALA A 1 173 ? 8.552 -13.120 4.601 1.00 96.88 173 ALA A C 1
ATOM 1364 O O . ALA A 1 173 ? 7.985 -13.456 5.642 1.00 96.88 173 ALA A O 1
ATOM 1365 N N . ASP A 1 174 ? 9.879 -13.024 4.499 1.00 95.38 174 ASP A N 1
ATOM 1366 C CA . ASP A 1 174 ? 10.807 -13.377 5.588 1.00 95.38 174 ASP A CA 1
ATOM 1367 C C . ASP A 1 174 ? 10.503 -14.774 6.168 1.00 95.38 174 ASP A C 1
ATOM 1369 O O . ASP A 1 174 ? 10.462 -14.994 7.377 1.00 95.38 174 ASP A O 1
ATOM 1373 N N . ARG A 1 175 ? 10.227 -15.732 5.268 1.00 93.75 175 ARG A N 1
ATOM 1374 C CA . ARG A 1 175 ? 9.863 -17.133 5.576 1.00 93.75 175 ARG A CA 1
ATOM 1375 C C . ARG A 1 175 ? 8.549 -17.322 6.350 1.00 93.75 175 ARG A C 1
ATOM 1377 O O . ARG A 1 175 ? 8.266 -18.436 6.782 1.00 93.75 175 ARG A O 1
ATOM 1384 N N . ILE A 1 176 ? 7.726 -16.285 6.497 1.00 96.31 176 ILE A N 1
ATOM 1385 C CA . ILE A 1 176 ? 6.421 -16.363 7.168 1.00 96.31 176 ILE A CA 1
ATOM 1386 C C . ILE A 1 176 ? 5.315 -16.409 6.120 1.00 96.31 176 ILE A C 1
ATOM 1388 O O . ILE A 1 176 ? 5.250 -15.535 5.255 1.00 96.31 176 ILE A O 1
ATOM 1392 N N . GLY A 1 177 ? 4.431 -17.405 6.202 1.00 96.81 177 GLY A N 1
ATOM 1393 C CA . GLY A 1 177 ? 3.278 -17.538 5.311 1.00 96.81 177 GLY A CA 1
ATOM 1394 C C . GLY A 1 177 ? 2.238 -16.435 5.525 1.00 96.81 177 GLY A C 1
ATOM 1395 O O . GLY A 1 177 ? 1.934 -16.077 6.664 1.00 96.81 177 GLY A O 1
ATOM 1396 N N . LEU A 1 178 ? 1.670 -15.903 4.440 1.00 97.62 178 LEU A N 1
ATOM 1397 C CA . LEU A 1 178 ? 0.647 -14.853 4.504 1.00 97.62 178 LEU A CA 1
ATOM 1398 C C . LEU A 1 178 ? -0.606 -15.329 5.249 1.00 97.62 178 LEU A C 1
ATOM 1400 O O . LEU A 1 178 ? -1.072 -14.644 6.157 1.00 97.62 178 LEU A O 1
ATOM 1404 N N . ALA A 1 179 ? -1.120 -16.513 4.907 1.00 98.00 179 ALA A N 1
ATOM 1405 C CA . ALA A 1 179 ? -2.307 -17.076 5.549 1.00 98.00 179 ALA A CA 1
ATOM 1406 C C . ALA A 1 179 ? -2.103 -17.301 7.058 1.00 98.00 179 ALA A C 1
ATOM 1408 O O . ALA A 1 179 ? -2.976 -16.969 7.859 1.00 98.00 179 ALA A O 1
ATOM 1409 N N . ASP A 1 180 ? -0.926 -17.794 7.455 1.00 98.00 180 ASP A N 1
ATOM 1410 C CA . ASP A 1 180 ? -0.570 -17.973 8.865 1.00 98.00 180 ASP A CA 1
ATOM 1411 C C . ASP A 1 180 ? -0.453 -16.642 9.602 1.00 98.00 180 ASP A C 1
ATOM 1413 O O . ASP A 1 180 ? -0.974 -16.506 10.708 1.00 98.00 180 ASP A O 1
ATOM 1417 N N . SER A 1 181 ? 0.180 -15.645 8.978 1.00 98.25 181 SER A N 1
ATOM 1418 C CA . SER A 1 181 ? 0.286 -14.303 9.545 1.00 98.25 181 SER A CA 1
ATOM 1419 C C . SER A 1 181 ? -1.087 -13.660 9.733 1.00 98.25 181 SER A C 1
ATOM 1421 O O . SER A 1 181 ? -1.326 -13.055 10.778 1.00 98.25 181 SER A O 1
ATOM 1423 N N . LEU A 1 182 ? -1.987 -13.786 8.751 1.00 98.50 182 LEU A N 1
ATOM 1424 C CA . LEU A 1 182 ? -3.346 -13.254 8.852 1.00 98.50 182 LEU A CA 1
ATOM 1425 C C . LEU A 1 182 ? -4.128 -13.971 9.954 1.00 98.50 182 LEU A C 1
ATOM 1427 O O . LEU A 1 182 ? -4.735 -13.313 10.794 1.00 98.50 182 LEU A O 1
ATOM 1431 N N . ARG A 1 183 ? -4.071 -15.308 9.993 1.00 98.19 183 ARG A N 1
ATOM 1432 C CA . ARG A 1 183 ? -4.705 -16.115 11.043 1.00 98.19 183 ARG A CA 1
ATOM 1433 C C . ARG A 1 183 ? -4.220 -15.706 12.430 1.00 98.19 183 ARG A C 1
ATOM 1435 O O . ARG A 1 183 ? -5.044 -15.564 13.322 1.00 98.19 183 ARG A O 1
ATOM 1442 N N . HIS A 1 184 ? -2.914 -15.506 12.608 1.00 98.12 184 HIS A N 1
ATOM 1443 C CA . HIS A 1 184 ? -2.349 -15.077 13.885 1.00 98.12 184 HIS A CA 1
ATOM 1444 C C . HIS A 1 184 ? -2.882 -13.704 14.304 1.00 98.12 184 HIS A C 1
ATOM 1446 O O . HIS A 1 184 ? -3.408 -13.569 15.405 1.00 98.12 184 HIS A O 1
ATOM 1452 N N . TRP A 1 185 ? -2.847 -12.718 13.406 1.00 98.44 185 TRP A N 1
ATOM 1453 C CA . TRP A 1 185 ? -3.386 -11.385 13.685 1.00 98.44 185 TRP A CA 1
ATOM 1454 C C . TRP A 1 185 ? -4.875 -11.414 14.052 1.00 98.44 185 TRP A C 1
ATOM 1456 O O . TRP A 1 185 ? -5.277 -10.765 15.011 1.00 98.44 185 TRP A O 1
ATOM 1466 N N . LEU A 1 186 ? -5.685 -12.235 13.374 1.00 97.75 186 LEU A N 1
ATOM 1467 C CA . LEU A 1 186 ? -7.115 -12.381 13.673 1.00 97.75 186 LEU A CA 1
ATOM 1468 C C . LEU A 1 186 ? -7.407 -12.925 15.084 1.00 97.75 186 LEU A C 1
ATOM 1470 O O . LEU A 1 186 ? -8.524 -12.753 15.565 1.00 97.75 186 LEU A O 1
ATOM 1474 N N . THR A 1 187 ? -6.437 -13.547 15.765 1.00 97.69 187 THR A N 1
ATOM 1475 C CA . THR A 1 187 ? -6.605 -13.974 17.169 1.00 97.69 187 THR A CA 1
ATOM 1476 C C . THR A 1 187 ? -6.471 -12.829 18.175 1.00 97.69 187 THR A C 1
ATOM 1478 O O . THR A 1 187 ? -6.979 -12.942 19.287 1.00 97.69 187 THR A O 1
ATOM 1481 N N . ALA A 1 188 ? -5.819 -11.727 17.794 1.00 96.62 188 ALA A N 1
ATOM 1482 C CA . ALA A 1 188 ? -5.583 -10.569 18.652 1.00 96.62 188 ALA A CA 1
ATOM 1483 C C . ALA A 1 188 ? -5.494 -9.265 17.828 1.00 96.62 188 ALA A C 1
ATOM 1485 O O . ALA A 1 188 ? -4.480 -8.563 17.887 1.00 96.62 188 ALA A O 1
ATOM 1486 N N . PRO A 1 189 ? -6.534 -8.916 17.045 1.00 96.06 189 PRO A N 1
ATOM 1487 C CA . PRO A 1 189 ? -6.430 -7.879 16.023 1.00 96.06 189 PRO A CA 1
ATOM 1488 C C . PRO A 1 189 ? -6.181 -6.484 16.592 1.00 96.06 189 PRO A C 1
ATOM 1490 O O . PRO A 1 189 ? -5.633 -5.657 15.885 1.00 96.06 189 PRO A O 1
ATOM 1493 N N . GLU A 1 190 ? -6.538 -6.221 17.850 1.00 95.62 190 GLU A N 1
ATOM 1494 C CA . GLU A 1 190 ? -6.351 -4.918 18.506 1.00 95.62 190 GLU A CA 1
ATOM 1495 C C . GLU A 1 190 ? -4.927 -4.706 19.043 1.00 95.62 190 GLU A C 1
ATOM 1497 O O . GLU A 1 190 ? -4.499 -3.575 19.256 1.00 95.62 190 GLU A O 1
ATOM 1502 N N . THR A 1 191 ? -4.177 -5.785 19.282 1.00 96.06 191 THR A N 1
ATOM 1503 C CA . THR A 1 191 ? -2.883 -5.721 19.981 1.00 96.06 191 THR A CA 1
ATOM 1504 C C . THR A 1 191 ? -1.729 -6.266 19.157 1.00 96.06 191 THR A C 1
ATOM 1506 O O . THR A 1 191 ? -0.589 -5.864 19.373 1.00 96.06 191 THR A O 1
ATOM 1509 N N . GLU A 1 192 ? -1.981 -7.158 18.202 1.00 97.19 192 GLU A N 1
ATOM 1510 C CA . GLU A 1 192 ? -0.911 -7.709 17.377 1.00 97.19 192 GLU A CA 1
ATOM 1511 C C . GLU A 1 192 ? -0.375 -6.641 16.415 1.00 97.19 192 GLU A C 1
ATOM 1513 O O . GLU A 1 192 ? -1.089 -6.116 15.558 1.00 97.19 192 GLU A O 1
ATOM 1518 N N . SER A 1 193 ? 0.911 -6.332 16.564 1.00 98.19 193 SER A N 1
ATOM 1519 C CA . SER A 1 193 ? 1.617 -5.328 15.773 1.00 98.19 193 SER A CA 1
ATOM 1520 C C . SER A 1 193 ? 2.870 -5.924 15.178 1.00 98.19 193 SER A C 1
ATOM 1522 O O . SER A 1 193 ? 3.762 -6.356 15.911 1.00 98.19 193 SER A O 1
ATOM 1524 N N . ARG A 1 194 ? 2.990 -5.898 13.850 1.00 98.00 194 ARG A N 1
ATOM 1525 C CA . ARG A 1 194 ? 4.155 -6.499 13.201 1.00 98.00 194 ARG A CA 1
ATOM 1526 C C . ARG A 1 194 ? 4.444 -5.937 11.825 1.00 98.00 194 ARG A C 1
ATOM 1528 O O . ARG A 1 194 ? 3.540 -5.720 11.024 1.00 98.00 194 ARG A O 1
ATOM 1535 N N . ARG A 1 195 ? 5.731 -5.801 11.509 1.00 98.25 195 ARG A N 1
ATOM 1536 C CA . ARG A 1 195 ? 6.216 -5.523 10.158 1.00 98.25 195 ARG A CA 1
ATOM 1537 C C . ARG A 1 195 ? 6.971 -6.733 9.617 1.00 98.25 195 ARG A C 1
ATOM 1539 O O . ARG A 1 195 ? 8.047 -7.077 10.096 1.00 98.25 195 ARG A O 1
ATOM 1546 N N . ILE A 1 196 ? 6.391 -7.381 8.617 1.00 98.31 196 ILE A N 1
ATOM 1547 C CA . ILE A 1 196 ? 6.924 -8.550 7.921 1.00 98.31 196 ILE A CA 1
ATOM 1548 C C . ILE A 1 196 ? 7.190 -8.129 6.482 1.00 98.31 196 ILE A C 1
ATOM 1550 O O . ILE A 1 196 ? 6.265 -7.808 5.738 1.00 98.31 196 ILE A O 1
ATOM 1554 N N . TYR A 1 197 ? 8.449 -8.115 6.066 1.00 98.00 197 TYR A N 1
ATOM 1555 C CA . TYR A 1 197 ? 8.786 -7.830 4.679 1.00 98.00 197 TYR A CA 1
ATOM 1556 C C . TYR A 1 197 ? 10.019 -8.603 4.251 1.00 98.00 197 TYR A C 1
ATOM 1558 O O . TYR A 1 197 ? 10.910 -8.892 5.047 1.00 98.00 197 TYR A O 1
ATOM 1566 N N . GLU A 1 198 ? 10.056 -8.921 2.968 1.00 97.38 198 GLU A N 1
ATOM 1567 C CA . GLU A 1 198 ? 11.130 -9.703 2.387 1.00 97.38 198 GLU A CA 1
ATOM 1568 C C . GLU A 1 198 ? 12.401 -8.872 2.154 1.00 97.38 198 GLU A C 1
ATOM 1570 O O . GLU A 1 198 ? 12.340 -7.743 1.651 1.00 97.38 198 GLU A O 1
ATOM 1575 N N . LYS A 1 199 ? 13.558 -9.457 2.483 1.00 96.56 199 LYS A N 1
ATOM 1576 C CA . LYS A 1 199 ? 14.877 -8.794 2.450 1.00 96.56 199 LYS A CA 1
ATOM 1577 C C . LYS A 1 199 ? 15.833 -9.374 1.405 1.00 96.56 199 LYS A C 1
ATOM 1579 O O . LYS A 1 199 ? 16.964 -8.914 1.318 1.00 96.56 199 LYS A O 1
ATOM 1584 N N . CYS A 1 200 ? 15.403 -10.370 0.629 1.00 95.75 200 CYS A N 1
ATOM 1585 C CA . CYS A 1 200 ? 16.220 -10.983 -0.422 1.00 95.75 200 CYS A CA 1
ATOM 1586 C C . CYS A 1 200 ? 16.682 -9.974 -1.486 1.00 95.75 200 CYS A C 1
ATOM 1588 O O . CYS A 1 200 ? 16.085 -8.912 -1.643 1.00 95.75 200 CYS A O 1
ATOM 1590 N N . GLU A 1 201 ? 17.715 -10.302 -2.253 1.00 95.19 201 GLU A N 1
ATOM 1591 C CA . GLU A 1 201 ? 18.231 -9.430 -3.312 1.00 95.19 201 GLU A CA 1
ATOM 1592 C C . GLU A 1 201 ? 17.723 -9.845 -4.696 1.00 95.19 201 GLU A C 1
ATOM 1594 O O . GLU A 1 201 ? 17.573 -11.032 -4.987 1.00 95.19 201 GLU A O 1
ATOM 1599 N N . GLY A 1 202 ? 17.496 -8.850 -5.554 1.00 95.12 202 GLY A N 1
ATOM 1600 C CA . GLY A 1 202 ? 17.067 -9.044 -6.937 1.00 95.12 202 GLY A CA 1
ATOM 1601 C C . GLY A 1 202 ? 15.552 -9.093 -7.135 1.00 95.12 202 GLY A C 1
ATOM 1602 O O . GLY A 1 202 ? 14.770 -9.231 -6.194 1.00 95.12 202 GLY A O 1
ATOM 1603 N N . PHE A 1 203 ? 15.157 -8.970 -8.401 1.00 95.62 203 PHE A N 1
ATOM 1604 C CA . PHE A 1 203 ? 13.764 -8.879 -8.816 1.00 95.62 203 PHE A CA 1
ATOM 1605 C C . PHE A 1 203 ? 12.986 -10.159 -8.502 1.00 95.62 203 PHE A C 1
ATOM 1607 O O . PHE A 1 203 ? 13.450 -11.255 -8.810 1.00 95.62 203 PHE A O 1
ATOM 1614 N N . ASP A 1 204 ? 11.791 -10.001 -7.922 1.00 94.31 204 ASP A N 1
ATOM 1615 C CA . ASP A 1 204 ? 10.865 -11.101 -7.609 1.00 94.31 204 ASP A CA 1
ATOM 1616 C C . ASP A 1 204 ? 11.491 -12.227 -6.753 1.00 94.31 204 ASP A C 1
ATOM 1618 O O . ASP A 1 204 ? 11.083 -13.384 -6.802 1.00 94.31 204 ASP A O 1
ATOM 1622 N N . CYS A 1 205 ? 12.507 -11.902 -5.947 1.00 94.94 205 CYS A N 1
ATOM 1623 C CA . CYS A 1 205 ? 13.284 -12.889 -5.194 1.00 94.94 205 CYS A CA 1
ATOM 1624 C C . CYS A 1 205 ? 12.520 -13.547 -4.030 1.00 94.94 205 CYS A C 1
ATOM 1626 O O . CYS A 1 205 ? 12.971 -14.554 -3.484 1.00 94.94 205 CYS A O 1
ATOM 1628 N N . GLY A 1 206 ? 11.401 -12.952 -3.610 1.00 89.50 206 GLY A N 1
ATOM 1629 C CA . GLY A 1 206 ? 10.624 -13.370 -2.444 1.00 89.50 206 GLY A CA 1
ATOM 1630 C C . GLY A 1 206 ? 9.451 -14.275 -2.766 1.00 89.50 206 GLY A C 1
ATOM 1631 O O . GLY A 1 206 ? 8.834 -14.830 -1.854 1.00 89.50 206 GLY A O 1
ATOM 1632 N N . SER A 1 207 ? 9.084 -14.385 -4.044 1.00 70.25 207 SER A N 1
ATOM 1633 C CA . SER A 1 207 ? 7.884 -15.111 -4.412 1.00 70.25 207 SER A CA 1
ATOM 1634 C C . SER A 1 207 ? 8.162 -16.603 -4.471 1.00 70.25 207 SER A C 1
ATOM 1636 O O . SER A 1 207 ? 9.024 -17.089 -5.200 1.00 70.25 207 SER A O 1
ATOM 1638 N N . ARG A 1 208 ? 7.333 -17.326 -3.709 1.00 64.12 208 ARG A N 1
ATOM 1639 C CA . ARG A 1 208 ? 7.275 -18.782 -3.646 1.00 64.12 208 ARG A CA 1
ATOM 1640 C C . ARG A 1 208 ? 8.545 -19.305 -2.988 1.00 64.12 208 ARG A C 1
ATOM 1642 O O . ARG A 1 208 ? 9.603 -19.396 -3.608 1.00 64.12 208 ARG A O 1
ATOM 1649 N N . ALA A 1 209 ? 8.414 -19.804 -1.756 1.00 52.59 209 ALA A N 1
ATOM 1650 C CA . ALA A 1 209 ? 9.227 -20.960 -1.420 1.00 52.59 209 ALA A CA 1
ATOM 1651 C C . ALA A 1 209 ? 9.118 -21.873 -2.646 1.00 52.59 209 ALA A C 1
ATOM 1653 O O . ALA A 1 209 ? 8.004 -22.256 -3.023 1.00 52.59 209 ALA A O 1
ATOM 1654 N N . LYS A 1 210 ? 10.240 -22.158 -3.329 1.00 50.41 210 LYS A N 1
ATOM 1655 C CA . LYS A 1 210 ? 10.334 -23.417 -4.058 1.00 50.41 210 LYS A CA 1
ATOM 1656 C C . LYS A 1 210 ? 9.868 -24.380 -2.998 1.00 50.41 210 LYS A C 1
ATOM 1658 O O . LYS A 1 210 ? 10.578 -24.543 -2.006 1.00 50.41 210 LYS A O 1
ATOM 1663 N N . VAL A 1 211 ? 8.621 -24.840 -3.094 1.00 46.25 211 VAL A N 1
ATOM 1664 C CA . VAL A 1 211 ? 8.127 -25.861 -2.201 1.00 46.25 211 VAL A CA 1
ATOM 1665 C C . VAL A 1 211 ? 9.140 -26.939 -2.499 1.00 46.25 211 VAL A C 1
ATOM 1667 O O . VAL A 1 211 ? 9.131 -27.529 -3.578 1.00 46.25 211 VAL A O 1
ATOM 1670 N N . MET A 1 212 ? 10.127 -27.094 -1.614 1.00 44.53 212 MET A N 1
ATOM 1671 C CA . MET A 1 212 ? 10.788 -28.357 -1.481 1.00 44.53 212 MET A CA 1
ATOM 1672 C C . MET A 1 212 ? 9.594 -29.209 -1.140 1.00 44.53 212 MET A C 1
ATOM 1674 O O . MET A 1 212 ? 9.109 -29.195 -0.009 1.00 44.53 212 MET A O 1
ATOM 1678 N N . VAL A 1 213 ? 9.045 -29.839 -2.174 1.00 45.22 213 VAL A N 1
ATOM 1679 C CA . VAL A 1 213 ? 8.213 -31.004 -2.044 1.00 45.22 213 VAL A CA 1
ATOM 1680 C C . VAL A 1 213 ? 9.176 -31.970 -1.376 1.00 45.22 213 VAL A C 1
ATOM 1682 O O . VAL A 1 213 ? 9.850 -32.767 -2.020 1.00 45.22 213 VAL A O 1
ATOM 1685 N N . ARG A 1 214 ? 9.339 -31.832 -0.054 1.00 46.94 214 ARG A N 1
ATOM 1686 C CA . ARG A 1 214 ? 9.622 -32.965 0.792 1.00 46.94 214 ARG A CA 1
ATOM 1687 C C . ARG A 1 214 ? 8.453 -33.846 0.456 1.00 46.94 214 ARG A C 1
ATOM 1689 O O . ARG A 1 214 ? 7.336 -33.534 0.858 1.00 46.94 214 ARG A O 1
ATOM 1696 N N . SER A 1 215 ? 8.734 -34.793 -0.441 1.00 47.72 215 SER A N 1
ATOM 1697 C CA . SER A 1 215 ? 7.914 -35.942 -0.759 1.00 47.72 215 SER A CA 1
ATOM 1698 C C . SER A 1 215 ? 7.007 -36.157 0.435 1.00 47.72 215 SER A C 1
ATOM 1700 O O . SER A 1 215 ? 7.491 -36.475 1.526 1.00 47.72 215 SER A O 1
ATOM 1702 N N . LEU A 1 216 ? 5.725 -35.838 0.253 1.00 46.53 216 LEU A N 1
ATOM 1703 C CA . LEU A 1 216 ? 4.684 -36.361 1.109 1.00 46.53 216 LEU A CA 1
ATOM 1704 C C . LEU A 1 216 ? 4.842 -37.871 0.948 1.00 46.53 216 LEU A C 1
ATOM 1706 O O . LEU A 1 216 ? 4.303 -38.464 0.018 1.00 46.53 216 LEU A O 1
ATOM 1710 N N . ARG A 1 217 ? 5.719 -38.470 1.762 1.00 46.31 217 ARG A N 1
ATOM 1711 C CA . ARG A 1 217 ? 5.731 -39.905 1.974 1.00 46.31 217 ARG A CA 1
ATOM 1712 C C . ARG A 1 217 ? 4.309 -40.200 2.389 1.00 46.31 217 ARG A C 1
ATOM 1714 O O . ARG A 1 217 ? 3.827 -39.582 3.339 1.00 46.31 217 ARG A O 1
ATOM 1721 N N . ALA A 1 218 ? 3.674 -41.028 1.569 1.00 44.75 218 ALA A N 1
ATOM 1722 C CA . ALA A 1 218 ? 2.307 -41.475 1.686 1.00 44.75 218 ALA A CA 1
ATOM 1723 C C . ALA A 1 218 ? 1.879 -41.492 3.153 1.00 44.75 218 ALA A C 1
ATOM 1725 O O . ALA A 1 218 ? 2.452 -42.218 3.969 1.00 44.75 218 ALA A O 1
ATOM 1726 N N . LEU A 1 219 ? 0.894 -40.659 3.484 1.00 47.25 219 LEU A N 1
ATOM 1727 C CA . LEU A 1 219 ? 0.046 -40.998 4.610 1.00 47.25 219 LEU A CA 1
ATOM 1728 C C . LEU A 1 219 ? -0.533 -42.378 4.264 1.00 47.25 219 LEU A C 1
ATOM 1730 O O . LEU A 1 219 ? -1.001 -42.536 3.133 1.00 47.25 219 LEU A O 1
ATOM 1734 N N . PRO A 1 220 ? -0.416 -43.383 5.148 1.00 48.22 220 PRO A N 1
ATOM 1735 C CA . PRO A 1 220 ? -1.006 -44.686 4.892 1.00 48.22 220 PRO A CA 1
ATOM 1736 C C . PRO A 1 220 ? -2.490 -44.479 4.602 1.00 48.22 220 PRO A C 1
ATOM 1738 O O . PRO A 1 220 ? -3.163 -43.734 5.318 1.00 48.22 220 PRO A O 1
ATOM 1741 N N . GLU A 1 221 ? -2.949 -45.077 3.506 1.00 46.91 221 GLU A N 1
ATOM 1742 C CA . GLU A 1 221 ? -4.351 -45.115 3.119 1.00 46.91 221 GLU A CA 1
ATOM 1743 C C . GLU A 1 221 ? -5.141 -45.649 4.314 1.00 46.91 221 GLU A C 1
ATOM 1745 O O . GLU A 1 221 ? -5.039 -46.819 4.676 1.00 46.91 221 GLU A O 1
ATOM 1750 N N . ALA A 1 222 ? -5.867 -44.763 4.993 1.00 48.97 222 ALA A N 1
ATOM 1751 C CA . ALA A 1 222 ? -6.910 -45.200 5.894 1.00 48.97 222 ALA A CA 1
ATOM 1752 C C . ALA A 1 222 ? -7.996 -45.810 5.006 1.00 48.97 222 ALA A C 1
ATOM 1754 O O . ALA A 1 222 ? -8.514 -45.127 4.121 1.00 48.97 222 ALA A O 1
ATOM 1755 N N . GLU A 1 223 ? -8.273 -47.094 5.218 1.00 49.50 223 GLU A N 1
ATOM 1756 C CA . GLU A 1 223 ? -9.354 -47.841 4.583 1.00 49.50 223 GLU A CA 1
ATOM 1757 C C . GLU A 1 223 ? -10.663 -47.056 4.730 1.00 49.50 223 GLU A C 1
ATOM 1759 O O . GLU A 1 223 ? -11.256 -46.977 5.806 1.00 49.50 223 GLU A O 1
ATOM 1764 N N . VAL A 1 224 ? -11.093 -46.420 3.641 1.00 45.66 224 VAL A N 1
ATOM 1765 C CA . VAL A 1 224 ? -12.441 -45.875 3.529 1.00 45.66 224 VAL A CA 1
ATOM 1766 C C . VAL A 1 224 ? -13.311 -47.029 3.059 1.00 45.66 224 VAL A C 1
ATOM 1768 O O . VAL A 1 224 ? -13.315 -47.385 1.883 1.00 45.66 224 VAL A O 1
ATOM 1771 N N . GLU A 1 225 ? -14.001 -47.645 4.012 1.00 48.28 225 GLU A N 1
ATOM 1772 C CA . GLU A 1 225 ? -15.026 -48.651 3.768 1.00 48.28 225 GLU A CA 1
ATOM 1773 C C . GLU A 1 225 ? -16.193 -47.997 3.004 1.00 48.28 225 GLU A C 1
ATOM 1775 O O . GLU A 1 225 ? -16.964 -47.193 3.533 1.00 48.28 225 GLU A O 1
ATOM 1780 N N . GLU A 1 226 ? -16.262 -48.287 1.707 1.00 47.09 226 GLU A N 1
ATOM 1781 C CA . GLU A 1 226 ? -17.247 -47.768 0.763 1.00 47.09 226 GLU A CA 1
ATOM 1782 C C . GLU A 1 226 ? -18.588 -48.501 0.942 1.00 47.09 226 GLU A C 1
ATOM 1784 O O . GLU A 1 226 ? -18.814 -49.574 0.385 1.00 47.09 226 GLU A O 1
ATOM 1789 N N . GLN A 1 227 ? -19.509 -47.923 1.718 1.00 44.72 227 GLN A N 1
ATOM 1790 C CA . GLN A 1 227 ? -20.923 -48.306 1.667 1.00 44.72 227 GLN A CA 1
ATOM 1791 C C . GLN A 1 227 ? -21.640 -47.454 0.616 1.00 44.72 227 GLN A C 1
ATOM 1793 O O . GLN A 1 227 ? -22.013 -46.306 0.852 1.00 44.72 227 GLN A O 1
ATOM 1798 N N . ALA A 1 228 ? -21.809 -48.032 -0.572 1.00 41.28 228 ALA A N 1
ATOM 1799 C CA . ALA A 1 228 ? -22.569 -47.449 -1.668 1.00 41.28 228 ALA A CA 1
ATOM 1800 C C . ALA A 1 228 ? -24.085 -47.627 -1.448 1.00 41.28 228 ALA A C 1
ATOM 1802 O O . ALA A 1 228 ? -24.603 -48.742 -1.526 1.00 41.28 228 ALA A O 1
ATOM 1803 N N . GLU A 1 229 ? -24.816 -46.526 -1.249 1.00 58.00 229 GLU A N 1
ATOM 1804 C CA . GLU A 1 229 ? -26.269 -46.476 -1.467 1.00 58.00 229 GLU A CA 1
ATOM 1805 C C . GLU A 1 229 ? -26.595 -45.892 -2.859 1.00 58.00 229 GLU A C 1
ATOM 1807 O O . GLU A 1 229 ? -25.964 -44.924 -3.296 1.00 58.00 229 GLU A O 1
ATOM 1812 N N . PRO A 1 230 ? -27.602 -46.428 -3.578 1.00 54.31 230 PRO A N 1
ATOM 1813 C CA . PRO A 1 230 ? -27.961 -45.951 -4.907 1.00 54.31 230 PRO A CA 1
ATOM 1814 C C . PRO A 1 230 ? -28.800 -44.664 -4.851 1.00 54.31 230 PRO A C 1
ATOM 1816 O O . PRO A 1 230 ? -29.953 -44.652 -4.411 1.00 54.31 230 PRO A O 1
ATOM 1819 N N . VAL A 1 231 ? -28.250 -43.577 -5.395 1.00 58.94 231 VAL A N 1
ATOM 1820 C CA . VAL A 1 231 ? -28.961 -42.308 -5.605 1.00 58.94 231 VAL A CA 1
ATOM 1821 C C . VAL A 1 231 ? -29.964 -42.450 -6.756 1.00 58.94 231 VAL A C 1
ATOM 1823 O O . VAL A 1 231 ? -29.595 -42.612 -7.920 1.00 58.94 231 VAL A O 1
ATOM 1826 N N . ARG A 1 232 ? -31.259 -42.342 -6.434 1.00 54.34 232 ARG A N 1
ATOM 1827 C CA . ARG A 1 232 ? -32.349 -42.175 -7.409 1.00 54.34 232 ARG A CA 1
ATOM 1828 C C . ARG A 1 232 ? -32.228 -40.823 -8.112 1.00 54.34 232 ARG A C 1
ATOM 1830 O O . ARG A 1 232 ? -32.378 -39.773 -7.490 1.00 54.34 232 ARG A O 1
ATOM 1837 N N . THR A 1 233 ? -32.042 -40.849 -9.424 1.00 56.84 233 THR A N 1
ATOM 1838 C CA . THR A 1 233 ? -32.139 -39.679 -10.296 1.00 56.84 233 THR A CA 1
ATOM 1839 C C . THR A 1 233 ? -33.598 -39.414 -10.660 1.00 56.84 233 THR A C 1
ATOM 1841 O O . THR A 1 233 ? -34.284 -40.278 -11.196 1.00 56.84 233 THR A O 1
ATOM 1844 N N . ASN A 1 234 ? -34.091 -38.209 -10.363 1.00 45.69 234 ASN A N 1
ATOM 1845 C CA . ASN A 1 234 ? -35.177 -37.575 -11.112 1.00 45.69 234 ASN A CA 1
ATOM 1846 C C . ASN A 1 234 ? -35.341 -36.115 -10.682 1.00 45.69 234 ASN A C 1
ATOM 1848 O O . ASN A 1 234 ? -35.833 -35.846 -9.588 1.00 45.69 234 ASN A O 1
ATOM 1852 N N . ARG A 1 235 ? -35.000 -35.178 -11.574 1.00 51.00 235 ARG A N 1
ATOM 1853 C CA . ARG A 1 235 ? -35.842 -34.010 -11.885 1.00 51.00 235 ARG A CA 1
ATOM 1854 C C . ARG A 1 235 ? -35.258 -33.201 -13.039 1.00 51.00 235 ARG A C 1
ATOM 1856 O O . ARG A 1 235 ? -34.202 -32.589 -12.937 1.00 51.00 235 ARG A O 1
ATOM 1863 N N . SER A 1 236 ? -36.025 -33.191 -14.120 1.00 52.22 236 SER A N 1
ATOM 1864 C CA . SER A 1 236 ? -35.987 -32.226 -15.209 1.00 52.22 236 SER A CA 1
ATOM 1865 C C . SER A 1 236 ? -36.217 -30.804 -14.690 1.00 52.22 236 SER A C 1
ATOM 1867 O O . SER A 1 236 ? -37.217 -30.565 -14.009 1.00 52.22 236 SER A O 1
ATOM 1869 N N . TYR A 1 237 ? -35.373 -29.853 -15.086 1.00 48.88 237 TYR A N 1
ATOM 1870 C CA . TYR A 1 237 ? -35.716 -28.434 -15.044 1.00 48.88 237 TYR A CA 1
ATOM 1871 C C . TYR A 1 237 ? -35.685 -27.849 -16.452 1.00 48.88 237 TYR A C 1
ATOM 1873 O O . TYR A 1 237 ? -34.693 -27.932 -17.171 1.00 48.88 237 TYR A O 1
ATOM 1881 N N . ALA A 1 238 ? -36.840 -27.304 -16.824 1.00 49.12 238 ALA A N 1
ATOM 1882 C CA . ALA A 1 238 ? -37.115 -26.639 -18.078 1.00 49.12 238 ALA A CA 1
ATOM 1883 C C . ALA A 1 238 ? -36.363 -25.306 -18.186 1.00 49.12 238 ALA A C 1
ATOM 1885 O O . ALA A 1 238 ? -36.284 -24.526 -17.236 1.00 49.12 238 ALA A O 1
ATOM 1886 N N . SER A 1 239 ? -35.872 -25.043 -19.391 1.00 49.53 239 SER A N 1
ATOM 1887 C CA . SER A 1 239 ? -35.301 -23.784 -19.854 1.00 49.53 239 SER A CA 1
ATOM 1888 C C . SER A 1 239 ? -36.328 -22.647 -19.842 1.00 49.53 239 SER A C 1
ATOM 1890 O O . SER A 1 239 ? -37.406 -22.778 -20.427 1.00 49.53 239 SER A O 1
ATOM 1892 N N . ARG A 1 240 ? -35.967 -21.495 -19.268 1.00 54.31 240 ARG A N 1
ATOM 1893 C CA . ARG A 1 240 ? -36.596 -20.202 -19.573 1.00 54.31 240 ARG A CA 1
ATOM 1894 C C . ARG A 1 240 ? -35.533 -19.213 -20.043 1.00 54.31 240 ARG A C 1
ATOM 1896 O O . ARG A 1 240 ? -34.524 -19.017 -19.373 1.00 54.31 240 ARG A O 1
ATOM 1903 N N . SER A 1 241 ? -35.792 -18.632 -21.211 1.00 53.41 241 SER A N 1
ATOM 1904 C CA . SER A 1 241 ? -35.009 -17.586 -21.872 1.00 53.41 241 SER A CA 1
ATOM 1905 C C . SER A 1 241 ? -35.054 -16.248 -21.115 1.00 53.41 241 SER A C 1
ATOM 1907 O O . SER A 1 241 ? -36.020 -15.997 -20.389 1.00 53.41 241 SER A O 1
ATOM 1909 N N . PRO A 1 242 ? -34.050 -15.368 -21.298 1.00 58.84 242 PRO A N 1
ATOM 1910 C CA . PRO A 1 242 ? -33.968 -14.087 -20.606 1.00 58.84 242 PRO A CA 1
ATOM 1911 C C . PRO A 1 242 ? -34.799 -12.997 -21.295 1.00 58.84 242 PRO A C 1
ATOM 1913 O O . PRO A 1 242 ? -34.842 -12.904 -22.523 1.00 58.84 242 PRO A O 1
ATOM 1916 N N . ALA A 1 243 ? -35.427 -12.152 -20.477 1.00 50.22 243 ALA A N 1
ATOM 1917 C CA . ALA A 1 243 ? -36.059 -10.915 -20.909 1.00 50.22 243 ALA A CA 1
ATOM 1918 C C . ALA A 1 243 ? -35.026 -9.784 -21.038 1.00 50.22 243 ALA A C 1
ATOM 1920 O O . ALA A 1 243 ? -34.072 -9.674 -20.269 1.00 50.22 243 ALA A O 1
ATOM 1921 N N . MET A 1 244 ? -35.272 -8.983 -22.065 1.00 46.62 244 MET A N 1
ATOM 1922 C CA . MET A 1 244 ? -34.546 -7.825 -22.566 1.00 46.62 244 MET A CA 1
ATOM 1923 C C . MET A 1 244 ? -34.704 -6.632 -21.607 1.00 46.62 244 MET A C 1
ATOM 1925 O O . MET A 1 244 ? -35.809 -6.384 -21.126 1.00 46.62 244 MET A O 1
ATOM 1929 N N . TRP A 1 245 ? -33.619 -5.901 -21.344 1.00 50.97 245 TRP A N 1
ATOM 1930 C CA . TRP A 1 245 ? -33.644 -4.620 -20.630 1.00 50.97 245 TRP A CA 1
ATOM 1931 C C . TRP A 1 245 ? -33.862 -3.471 -21.624 1.00 50.97 245 TRP A C 1
ATOM 1933 O O . TRP A 1 245 ? -33.267 -3.482 -22.704 1.00 50.97 245 TRP A O 1
ATOM 1943 N N . VAL A 1 246 ? -34.696 -2.505 -21.232 1.00 56.75 246 VAL A N 1
ATOM 1944 C CA . VAL A 1 246 ? -34.756 -1.132 -21.764 1.00 56.75 246 VAL A CA 1
ATOM 1945 C C . VAL A 1 246 ? -34.175 -0.217 -20.698 1.00 56.75 246 VAL A C 1
ATOM 1947 O O . VAL A 1 246 ? -34.507 -0.454 -19.513 1.00 56.75 246 VAL A O 1
#

pLDDT: mean 87.72, std 16.93, range [41.28, 98.75]